Protein AF-A0A0Q0VUM8-F1 (afdb_monomer)

pLDDT: mean 83.75, std 14.28, range [31.59, 97.56]

Nearest PDB structures (foldseek):
  3jte-assembly1_A  TM=8.951E-01  e=2.292E-09  Acetivibrio thermocellus ATCC 27405
  4qyw-assembly1_A  TM=8.738E-01  e=1.403E-08  Thermotoga maritima MSB8
  8pdc-assembly1_A  TM=8.971E-01  e=1.393E-07  Thermochaetoides thermophila
  8ted-assembly1_A  TM=9.034E-01  e=1.572E-07  Flavobacterium johnsoniae UW101
  8tfm-assembly1_B  TM=9.070E-01  e=2.258E-07  Flavobacterium johnsoniae UW101

Foldseek 3Di:
DQQEEEEEALDPLVQLLLQVLSLVLQHHYAYDNALVSSVLLQVVCVVVVNHHQAYEFEQDGPPDGRLVSLVVCCVVPVLHAYEYEYCDPVVCVDPSVVPRPHQYYDYPPDDSVVVVVSSVVSDVDPSDPPDPDDRQKWKKKKFFDFAPVDPLLVVQVVQSSDPQFRDWFAWDDRTGIITIGMDRDPVVVVVCCVPPVVPDPRTPDMDMWIFDDDDADPVLVVVLVVLVVVVSVVCVVDPPPPDPQKWKKKKFWDFDPVCCRVQQSQQSNPPQWSDWTQTDDNTRIITMGMDNDVVVVVCCCVPRRVVRPGTPDMDMITTDDSVVD

Solvent-accessible surface area (backbone atoms only — not comparable to full-atom values): 18024 Å² total; per-residue (Å²): 134,85,47,30,31,35,37,33,37,53,51,65,66,59,49,49,49,52,40,53,50,39,42,75,59,68,31,45,60,44,63,19,59,28,44,69,56,38,52,52,52,50,51,54,28,49,76,68,77,52,62,56,64,29,36,37,37,30,42,74,32,89,81,37,53,23,66,60,48,50,53,53,45,41,72,78,39,68,84,57,41,34,33,41,34,38,77,46,64,75,59,66,68,30,69,75,50,67,70,47,94,57,75,43,78,46,56,48,79,71,56,62,67,60,56,49,50,53,45,47,78,76,36,98,56,79,72,70,92,82,61,100,64,73,73,71,59,27,42,27,39,37,41,32,24,61,38,95,85,45,64,61,66,65,54,46,54,57,48,51,71,32,94,45,40,54,42,65,41,36,29,52,65,91,35,44,36,42,31,37,31,47,30,77,34,62,69,52,46,51,45,47,42,65,70,52,57,71,62,44,82,53,60,68,47,75,50,70,30,43,53,53,85,80,88,71,58,70,68,58,52,52,50,51,55,52,47,53,52,49,52,51,54,55,56,62,76,42,82,71,74,82,64,91,63,58,39,41,28,39,40,38,28,24,55,41,80,92,32,47,77,71,45,48,59,61,52,56,69,33,92,46,39,76,41,71,41,40,28,54,60,87,39,40,32,47,28,38,36,55,27,75,38,66,75,53,42,55,49,44,44,61,69,67,53,68,66,49,83,48,66,77,43,76,48,71,31,45,52,47,76,69,92,81,109

Radius of gyration: 19.66 Å; Cα contacts (8 Å, |Δi|>4): 553; chains: 1; bounding box: 49×44×55 Å

Structure (mmCIF, N/CA/C/O backbone):
data_AF-A0A0Q0VUM8-F1
#
_entry.id   AF-A0A0Q0VUM8-F1
#
loop_
_atom_site.group_PDB
_atom_site.id
_atom_site.type_symbol
_atom_site.label_atom_id
_atom_site.label_alt_id
_atom_site.label_comp_id
_atom_site.label_asym_id
_atom_site.label_entity_id
_atom_site.label_seq_id
_atom_site.pdbx_PDB_ins_code
_atom_site.Cartn_x
_atom_site.Cartn_y
_atom_site.Cartn_z
_atom_site.occupancy
_atom_site.B_iso_or_equiv
_atom_site.auth_seq_id
_atom_site.auth_comp_id
_atom_site.auth_asym_id
_atom_site.auth_atom_id
_atom_site.pdbx_PDB_model_num
ATOM 1 N N . MET A 1 1 ? -3.924 16.384 -14.707 1.00 47.59 1 MET A N 1
ATOM 2 C CA . MET A 1 1 ? -3.006 15.693 -15.639 1.00 47.59 1 MET A CA 1
ATOM 3 C C . MET A 1 1 ? -2.902 14.243 -15.203 1.00 47.59 1 MET A C 1
ATOM 5 O O . MET A 1 1 ? -3.249 13.962 -14.065 1.00 47.59 1 MET A O 1
ATOM 9 N N . ASN A 1 2 ? -2.535 13.332 -16.100 1.00 64.19 2 ASN A N 1
ATOM 10 C CA . ASN A 1 2 ? -2.374 11.921 -15.764 1.00 64.19 2 ASN A CA 1
ATOM 11 C C . ASN A 1 2 ? -0.927 11.705 -15.307 1.00 64.19 2 ASN A C 1
ATOM 13 O O . ASN A 1 2 ? -0.019 12.106 -16.022 1.00 64.19 2 ASN A O 1
ATOM 17 N N . ASN A 1 3 ? -0.729 11.161 -14.114 1.00 83.62 3 ASN A N 1
ATOM 18 C CA . ASN A 1 3 ? 0.552 11.027 -13.405 1.00 83.62 3 ASN A CA 1
ATOM 19 C C . ASN A 1 3 ? 0.713 9.603 -12.840 1.00 83.62 3 ASN A C 1
ATOM 21 O O . ASN A 1 3 ? 1.423 9.386 -11.862 1.00 83.62 3 ASN A O 1
ATOM 25 N N . ARG A 1 4 ? -0.011 8.637 -13.416 1.00 89.19 4 ARG A N 1
ATOM 26 C CA . ARG A 1 4 ? -0.147 7.291 -12.868 1.00 89.19 4 ARG A CA 1
ATOM 27 C C . ARG A 1 4 ? 0.964 6.358 -13.317 1.00 89.19 4 ARG A C 1
ATOM 29 O O . ARG A 1 4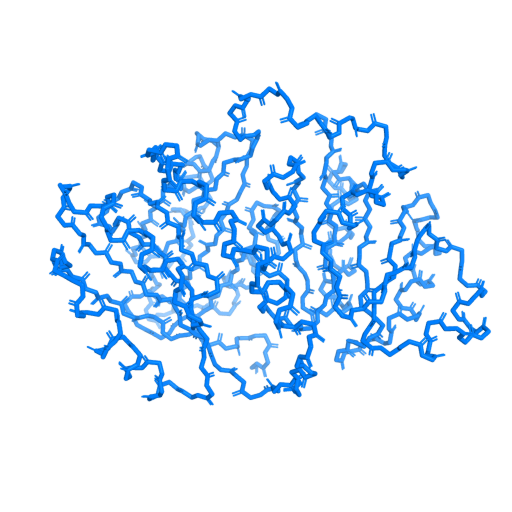 ? 1.169 6.168 -14.511 1.00 89.19 4 ARG A O 1
ATOM 36 N N . VAL A 1 5 ? 1.609 5.707 -12.367 1.00 91.88 5 VAL A N 1
ATOM 37 C CA . VAL A 1 5 ? 2.714 4.777 -12.580 1.00 91.88 5 VAL A CA 1
ATOM 38 C C . VAL A 1 5 ? 2.257 3.362 -12.247 1.00 91.88 5 VAL A C 1
ATOM 40 O O . VAL A 1 5 ? 1.779 3.101 -11.147 1.00 91.88 5 VAL A O 1
ATOM 43 N N . LEU A 1 6 ? 2.416 2.431 -13.184 1.00 94.44 6 LEU A N 1
ATOM 44 C CA . LEU A 1 6 ? 2.212 1.006 -12.927 1.00 94.44 6 LEU A CA 1
ATOM 45 C C . LEU A 1 6 ? 3.475 0.445 -12.265 1.00 94.44 6 LEU A C 1
ATOM 47 O O . LEU A 1 6 ? 4.515 0.407 -12.908 1.00 94.44 6 LEU A O 1
ATOM 51 N N . LEU A 1 7 ? 3.407 0.043 -10.997 1.00 94.44 7 LEU A N 1
ATOM 52 C CA . LEU A 1 7 ? 4.558 -0.435 -10.223 1.00 94.44 7 LEU A CA 1
ATOM 53 C C . LEU A 1 7 ? 4.461 -1.949 -10.024 1.00 94.44 7 LEU A C 1
ATOM 55 O O . LEU A 1 7 ? 3.543 -2.421 -9.355 1.00 94.44 7 LEU A O 1
ATOM 59 N N . ILE A 1 8 ? 5.387 -2.703 -10.610 1.00 95.25 8 ILE A N 1
ATOM 60 C CA . ILE A 1 8 ? 5.308 -4.161 -10.720 1.00 95.25 8 ILE A CA 1
ATOM 61 C C . ILE A 1 8 ? 6.527 -4.774 -10.048 1.00 95.25 8 ILE A C 1
ATOM 63 O O . ILE A 1 8 ? 7.648 -4.609 -10.519 1.00 95.25 8 ILE A O 1
ATOM 67 N N . ASP A 1 9 ? 6.285 -5.473 -8.950 1.00 91.38 9 ASP A N 1
ATOM 68 C CA . ASP A 1 9 ? 7.318 -6.008 -8.067 1.00 91.38 9 ASP A CA 1
ATOM 69 C C . ASP A 1 9 ? 6.692 -7.084 -7.189 1.00 91.38 9 ASP A C 1
ATOM 71 O O . ASP A 1 9 ? 5.540 -6.901 -6.814 1.00 91.38 9 ASP A O 1
ATOM 75 N N . ASP A 1 10 ? 7.372 -8.161 -6.810 1.00 87.00 10 ASP A N 1
ATOM 76 C CA . ASP A 1 10 ? 6.771 -9.170 -5.926 1.00 87.00 10 ASP A CA 1
ATOM 77 C C . ASP A 1 10 ? 6.857 -8.792 -4.442 1.00 87.00 10 ASP A C 1
ATOM 79 O O . ASP A 1 10 ? 6.009 -9.199 -3.641 1.00 87.00 10 ASP A O 1
ATOM 83 N N . GLU A 1 11 ? 7.754 -7.877 -4.077 1.00 84.00 11 GLU A N 1
ATOM 84 C CA . GLU A 1 11 ? 7.950 -7.458 -2.696 1.00 84.00 11 GLU A CA 1
ATOM 85 C C . GLU A 1 11 ? 6.962 -6.359 -2.261 1.00 84.00 11 GLU A C 1
ATOM 87 O O . GLU A 1 11 ? 7.016 -5.204 -2.689 1.00 84.00 11 GLU A O 1
ATOM 92 N N . GLN A 1 12 ? 6.044 -6.707 -1.352 1.00 81.75 12 GLN A N 1
ATOM 93 C CA . GLN A 1 12 ? 4.981 -5.798 -0.912 1.00 81.75 12 GLN A CA 1
ATOM 94 C C . GLN A 1 12 ? 5.504 -4.552 -0.183 1.00 81.75 12 GLN A C 1
ATOM 96 O O . GLN A 1 12 ? 4.981 -3.460 -0.415 1.00 81.75 12 GLN A O 1
ATOM 101 N N . SER A 1 13 ? 6.525 -4.688 0.667 1.00 76.62 13 SER A N 1
ATOM 102 C CA . SER A 1 13 ? 7.154 -3.558 1.366 1.00 76.62 13 SER A CA 1
ATOM 103 C C . SER A 1 13 ? 7.755 -2.564 0.385 1.00 76.62 13 SER A C 1
ATOM 105 O O . SER A 1 13 ? 7.449 -1.377 0.459 1.00 76.62 13 SER A O 1
ATOM 107 N N . PHE A 1 14 ? 8.533 -3.050 -0.582 1.00 83.50 14 PHE A N 1
ATOM 108 C CA . PHE A 1 14 ? 9.121 -2.223 -1.625 1.00 83.50 14 PHE A CA 1
ATOM 109 C C . PHE A 1 14 ? 8.039 -1.502 -2.437 1.00 83.50 14 PHE A C 1
ATOM 111 O O . PHE A 1 14 ? 8.097 -0.279 -2.582 1.00 83.50 14 PHE A O 1
ATOM 118 N N . ARG A 1 15 ? 6.985 -2.215 -2.878 1.00 87.69 15 ARG A N 1
ATOM 119 C CA . ARG A 1 15 ? 5.848 -1.580 -3.572 1.00 87.69 15 ARG A CA 1
ATOM 120 C C . ARG A 1 15 ? 5.215 -0.470 -2.742 1.00 87.69 15 ARG A C 1
ATOM 122 O O . ARG A 1 15 ? 4.936 0.597 -3.291 1.00 87.69 15 ARG A O 1
ATOM 129 N N . ARG A 1 16 ? 5.001 -0.691 -1.441 1.00 82.25 16 ARG A N 1
ATOM 130 C CA . ARG A 1 16 ? 4.425 0.308 -0.523 1.00 82.25 16 ARG A CA 1
ATOM 131 C C . ARG A 1 16 ? 5.330 1.521 -0.368 1.00 82.25 16 ARG A C 1
ATOM 133 O O . ARG A 1 16 ? 4.862 2.633 -0.603 1.00 82.25 16 ARG A O 1
ATOM 140 N N . THR A 1 17 ? 6.608 1.320 -0.063 1.00 81.44 17 THR A N 1
ATOM 141 C CA . THR A 1 17 ? 7.585 2.407 0.090 1.00 81.44 17 THR A CA 1
ATOM 142 C C . THR A 1 17 ? 7.688 3.246 -1.182 1.00 81.44 17 THR A C 1
ATOM 144 O O . THR A 1 17 ? 7.563 4.471 -1.129 1.00 81.44 17 THR A O 1
ATOM 147 N N . CYS A 1 18 ? 7.815 2.605 -2.348 1.00 84.25 18 CYS A N 1
ATOM 148 C CA . CYS A 1 18 ? 7.840 3.310 -3.626 1.00 84.25 18 CYS A CA 1
ATOM 149 C C . CYS A 1 18 ? 6.528 4.036 -3.926 1.00 84.25 18 CYS A C 1
ATOM 151 O O . CYS A 1 18 ? 6.563 5.174 -4.387 1.00 84.25 18 CYS A O 1
ATOM 153 N N . SER A 1 19 ? 5.377 3.428 -3.625 1.00 84.62 19 SER A N 1
ATOM 154 C CA . SER A 1 19 ? 4.072 4.078 -3.799 1.00 84.62 19 SER A CA 1
ATOM 155 C C . SER A 1 19 ? 3.982 5.375 -2.999 1.00 84.62 19 SER A C 1
ATOM 157 O O . SER A 1 19 ? 3.625 6.412 -3.551 1.00 84.62 19 SER A O 1
ATOM 159 N N . VAL A 1 20 ? 4.372 5.338 -1.723 1.00 78.44 20 VAL A N 1
ATOM 160 C CA . VAL A 1 20 ? 4.352 6.505 -0.830 1.00 78.44 20 VAL A CA 1
ATOM 161 C C . VAL A 1 20 ? 5.296 7.597 -1.324 1.00 78.44 20 VAL A C 1
ATOM 163 O O . VAL A 1 20 ? 4.885 8.751 -1.445 1.00 78.44 20 VAL A O 1
ATOM 166 N N . GLY A 1 21 ? 6.540 7.240 -1.643 1.00 78.19 21 GLY A N 1
ATOM 167 C CA . GLY A 1 21 ? 7.530 8.198 -2.125 1.00 78.19 21 GLY A CA 1
ATOM 168 C C . GLY A 1 21 ? 7.107 8.874 -3.432 1.00 78.19 21 GLY A C 1
ATOM 169 O O . GLY A 1 21 ? 7.220 10.090 -3.581 1.00 78.19 21 GLY A O 1
ATOM 170 N N . LEU A 1 22 ? 6.537 8.111 -4.365 1.00 81.44 22 LEU A N 1
ATOM 171 C CA . LEU A 1 22 ? 6.016 8.649 -5.621 1.00 81.44 22 LEU A CA 1
ATOM 172 C C . LEU A 1 22 ? 4.780 9.528 -5.410 1.00 81.44 22 LEU A C 1
ATOM 174 O O . LEU A 1 22 ? 4.667 10.581 -6.035 1.00 81.44 22 LEU A O 1
ATOM 178 N N . MET A 1 23 ? 3.900 9.164 -4.478 1.00 76.88 23 MET A N 1
ATOM 179 C CA . MET A 1 23 ? 2.754 9.993 -4.098 1.00 76.88 23 MET A CA 1
ATOM 180 C C . MET A 1 23 ? 3.167 11.341 -3.511 1.00 76.88 23 MET A C 1
ATOM 182 O O . MET A 1 23 ? 2.568 12.362 -3.845 1.00 76.88 23 MET A O 1
ATOM 186 N N . GLN A 1 24 ? 4.207 11.370 -2.676 1.00 69.88 24 GLN A N 1
ATOM 187 C CA . GLN A 1 24 ? 4.774 12.620 -2.157 1.00 69.88 24 GLN A CA 1
ATOM 188 C C . GLN A 1 24 ? 5.353 13.502 -3.273 1.00 69.88 24 GLN A C 1
ATOM 190 O O . GLN A 1 24 ? 5.303 14.723 -3.171 1.00 69.88 24 GLN A O 1
ATOM 195 N N . ASN A 1 25 ? 5.821 12.888 -4.360 1.00 75.06 25 ASN A N 1
ATOM 196 C CA . ASN A 1 25 ? 6.321 13.565 -5.556 1.00 75.06 25 ASN A CA 1
ATOM 197 C C . ASN A 1 25 ? 5.230 13.842 -6.609 1.00 75.06 25 ASN A C 1
ATOM 199 O O . ASN A 1 25 ? 5.538 14.201 -7.746 1.00 75.06 25 ASN A O 1
ATOM 203 N N . GLY A 1 26 ? 3.951 13.693 -6.246 1.00 75.38 26 GLY A N 1
ATOM 204 C CA . GLY A 1 26 ? 2.825 14.052 -7.103 1.00 75.38 26 GLY A CA 1
ATOM 205 C C . GLY A 1 26 ? 2.490 13.025 -8.182 1.00 75.38 26 GLY A C 1
ATOM 206 O O . GLY A 1 26 ? 1.853 13.396 -9.165 1.00 75.38 26 GLY A O 1
ATOM 207 N N . PHE A 1 27 ? 2.882 11.761 -8.017 1.00 82.81 27 PHE A N 1
ATOM 208 C CA . PHE A 1 27 ? 2.461 10.648 -8.871 1.00 82.81 27 PHE A CA 1
ATOM 209 C C . PHE A 1 27 ? 1.339 9.830 -8.223 1.00 82.81 27 PHE A C 1
ATOM 211 O O . PHE A 1 27 ? 1.238 9.710 -7.005 1.00 82.81 27 PHE A O 1
ATOM 218 N N . GLU A 1 28 ? 0.506 9.210 -9.049 1.00 84.94 28 GLU A N 1
ATOM 219 C CA . GLU A 1 28 ? -0.375 8.124 -8.615 1.00 84.94 28 GLU A CA 1
ATOM 220 C C . GLU A 1 28 ? 0.328 6.795 -8.873 1.00 84.94 28 GLU A C 1
ATOM 222 O O . GLU A 1 28 ? 1.078 6.675 -9.841 1.00 84.94 28 GLU A O 1
ATOM 227 N N . THR A 1 29 ? 0.081 5.771 -8.060 1.00 88.19 29 THR A N 1
ATOM 228 C CA . THR A 1 29 ? 0.678 4.449 -8.290 1.00 88.19 29 THR A CA 1
ATOM 229 C C . THR A 1 29 ? -0.380 3.369 -8.431 1.00 88.19 29 THR A C 1
ATOM 231 O O . THR A 1 29 ? -1.477 3.464 -7.894 1.00 88.19 29 THR A O 1
ATOM 234 N N . VAL A 1 30 ? -0.059 2.346 -9.216 1.00 91.38 30 VAL A N 1
ATOM 235 C CA . VAL A 1 30 ? -0.851 1.128 -9.381 1.00 91.38 30 VAL A CA 1
ATOM 236 C C . VAL A 1 30 ? 0.072 -0.042 -9.060 1.00 91.38 30 VAL A C 1
ATOM 238 O O . VAL A 1 30 ? 0.771 -0.528 -9.954 1.00 91.38 30 VAL A O 1
ATOM 241 N N . PRO A 1 31 ? 0.129 -0.479 -7.795 1.00 91.06 31 PRO A N 1
ATOM 242 C CA . PRO A 1 31 ? 0.987 -1.576 -7.389 1.00 91.06 31 PRO A CA 1
ATOM 243 C C . PRO A 1 31 ? 0.420 -2.908 -7.897 1.00 91.06 31 PRO A C 1
ATOM 245 O O . PRO A 1 31 ? -0.794 -3.145 -7.866 1.00 91.06 31 PRO A O 1
ATOM 248 N N . CYS A 1 32 ? 1.305 -3.780 -8.368 1.00 91.69 32 CYS A N 1
ATOM 249 C CA . CYS A 1 32 ? 1.003 -5.118 -8.869 1.00 91.69 32 CYS A CA 1
ATOM 250 C C . CYS A 1 32 ? 2.034 -6.101 -8.313 1.00 91.69 32 CYS A C 1
ATOM 252 O O . CYS A 1 32 ? 3.225 -5.903 -8.542 1.00 91.69 32 CYS A O 1
ATOM 254 N N . GLU A 1 33 ? 1.602 -7.156 -7.615 1.00 87.44 33 GLU A N 1
ATOM 255 C CA . GLU A 1 33 ? 2.538 -8.149 -7.060 1.00 87.44 33 GLU A CA 1
ATOM 256 C C . GLU A 1 33 ? 3.153 -9.111 -8.086 1.00 87.44 33 GLU A C 1
ATOM 258 O O . GLU A 1 33 ? 4.046 -9.882 -7.751 1.00 87.44 33 GLU A O 1
ATOM 263 N N . ASN A 1 34 ? 2.645 -9.140 -9.319 1.00 87.38 34 ASN A N 1
ATOM 264 C CA . ASN A 1 34 ? 3.066 -10.112 -10.322 1.00 87.38 34 ASN A CA 1
ATOM 265 C C . ASN A 1 34 ? 2.724 -9.650 -11.750 1.00 87.38 34 ASN A C 1
ATOM 267 O O . ASN A 1 34 ? 2.043 -8.640 -11.956 1.00 87.38 34 ASN A O 1
ATOM 271 N N . GLY A 1 35 ? 3.224 -10.371 -12.754 1.00 88.06 35 GLY A N 1
ATOM 272 C CA . GLY A 1 35 ? 3.074 -9.994 -14.157 1.00 88.06 35 GLY A CA 1
ATOM 273 C C . GLY A 1 35 ? 1.640 -10.122 -14.673 1.00 88.06 35 GLY A C 1
ATOM 274 O O . GLY A 1 35 ? 1.181 -9.280 -15.447 1.00 88.06 35 GLY A O 1
ATOM 275 N N . ILE A 1 36 ? 0.894 -11.138 -14.236 1.00 85.62 36 ILE A N 1
ATOM 276 C CA . ILE A 1 36 ? -0.498 -11.346 -14.649 1.00 85.62 36 ILE A CA 1
ATOM 277 C C . ILE A 1 36 ? -1.408 -10.243 -14.094 1.00 85.62 36 ILE A C 1
ATOM 279 O O . ILE A 1 36 ? -2.239 -9.712 -14.838 1.00 85.62 36 ILE A O 1
ATOM 283 N N . SER A 1 37 ? -1.260 -9.864 -12.819 1.00 87.44 37 SER A N 1
ATOM 284 C CA . SER A 1 37 ? -2.023 -8.760 -12.223 1.00 87.44 37 SER A CA 1
ATOM 285 C C . SER A 1 37 ? -1.685 -7.433 -12.901 1.00 87.44 37 SER A C 1
ATOM 287 O O . SER A 1 37 ? -2.603 -6.672 -13.218 1.00 87.44 37 SER A O 1
ATOM 289 N N . ALA A 1 38 ? -0.411 -7.213 -13.244 1.00 93.06 38 ALA A N 1
ATOM 290 C CA . ALA A 1 38 ? 0.037 -6.053 -14.006 1.00 93.06 38 ALA A CA 1
ATOM 291 C C . ALA A 1 38 ? -0.630 -5.951 -15.382 1.00 93.06 38 ALA A C 1
ATOM 293 O O . ALA A 1 38 ? -1.165 -4.899 -15.729 1.00 93.06 38 ALA A O 1
ATOM 294 N N . LEU A 1 39 ? -0.657 -7.043 -16.156 1.00 88.62 39 LEU A N 1
ATOM 295 C CA . LEU A 1 39 ? -1.291 -7.065 -17.478 1.00 88.62 39 LEU A CA 1
ATOM 296 C C . LEU A 1 39 ? -2.800 -6.810 -17.399 1.00 88.62 39 LEU A C 1
ATOM 298 O O . LEU A 1 39 ? -3.320 -6.034 -18.201 1.00 88.62 39 LEU A O 1
ATOM 302 N N . LYS A 1 40 ? -3.491 -7.413 -16.421 1.00 86.69 40 LYS A N 1
ATOM 303 C CA . LYS A 1 40 ? -4.930 -7.194 -16.196 1.00 86.69 40 LYS A CA 1
ATOM 304 C C . LYS A 1 40 ? -5.232 -5.745 -15.821 1.00 86.69 40 LYS A C 1
ATOM 306 O O . LYS A 1 40 ? -6.119 -5.139 -16.420 1.00 86.69 40 LYS A O 1
ATOM 311 N N . LYS A 1 41 ? -4.492 -5.176 -14.858 1.00 90.12 41 LYS A N 1
ATOM 312 C CA . LYS A 1 41 ? -4.665 -3.771 -14.460 1.00 90.12 41 LYS A CA 1
ATOM 313 C C . LYS A 1 41 ? -4.366 -2.850 -15.640 1.00 90.12 41 LYS A C 1
ATOM 315 O O . LYS A 1 41 ? -5.176 -1.979 -15.937 1.00 90.12 41 LYS A O 1
ATOM 320 N N . LEU A 1 42 ? -3.270 -3.075 -16.365 1.00 90.19 42 LEU A N 1
ATOM 321 C CA . LEU A 1 42 ? -2.924 -2.281 -17.543 1.00 90.19 42 LEU A CA 1
ATOM 322 C C . LEU A 1 42 ? -4.034 -2.314 -18.601 1.00 90.19 42 LEU A C 1
ATOM 324 O O . LEU A 1 42 ? -4.449 -1.261 -19.070 1.00 90.19 42 LEU A O 1
ATOM 328 N N . GLU A 1 43 ? -4.564 -3.491 -18.940 1.00 86.38 43 GLU A N 1
ATOM 329 C CA . GLU A 1 43 ? -5.682 -3.623 -19.881 1.00 86.38 43 GLU A CA 1
ATOM 330 C C . GLU A 1 43 ? -6.934 -2.867 -19.410 1.00 86.38 43 GLU A C 1
ATOM 332 O O . GLU A 1 43 ? -7.512 -2.107 -20.189 1.00 86.38 43 GLU A O 1
ATOM 337 N N . LEU A 1 44 ? -7.299 -2.983 -18.129 1.00 87.06 44 LEU A N 1
ATOM 338 C CA . LEU A 1 44 ? -8.409 -2.232 -17.538 1.00 87.06 44 LEU A CA 1
ATOM 339 C C . LEU A 1 44 ? -8.199 -0.713 -17.659 1.00 87.06 44 LEU A C 1
ATOM 341 O O . LEU A 1 44 ? -9.106 0.011 -18.073 1.00 87.06 44 LEU A O 1
ATOM 345 N N . PHE A 1 45 ? -7.010 -0.216 -17.317 1.00 87.81 45 PHE A N 1
ATOM 346 C CA . PHE A 1 45 ? -6.685 1.209 -17.396 1.00 87.81 45 PHE A CA 1
ATOM 347 C C . PHE A 1 45 ? -6.725 1.728 -18.836 1.00 87.81 45 PHE A C 1
ATOM 349 O O . PHE A 1 45 ? -7.295 2.792 -19.088 1.00 87.81 45 PHE A O 1
ATOM 356 N N . MET A 1 46 ? -6.200 0.958 -19.791 1.00 86.31 46 MET A N 1
ATOM 357 C CA . MET A 1 46 ? -6.242 1.307 -21.213 1.00 86.31 46 MET A CA 1
ATOM 358 C C . MET A 1 46 ? -7.684 1.363 -21.737 1.00 86.31 46 MET A C 1
ATOM 360 O O . MET A 1 46 ? -8.060 2.342 -22.378 1.00 86.31 46 MET A O 1
ATOM 364 N N . GLN A 1 47 ? -8.527 0.378 -21.403 1.00 85.50 47 GLN A N 1
ATOM 365 C CA . GLN A 1 47 ? -9.940 0.343 -21.812 1.00 85.50 47 GLN A CA 1
ATOM 366 C C . GLN A 1 47 ? -10.766 1.507 -21.244 1.00 85.50 47 GLN A C 1
ATOM 368 O O . GLN A 1 47 ? -11.698 1.981 -21.891 1.00 85.50 47 GLN A O 1
ATOM 373 N N . ASN A 1 48 ? -10.415 1.996 -20.053 1.00 83.06 48 ASN A N 1
ATOM 374 C CA . ASN A 1 48 ? -11.089 3.123 -19.409 1.00 83.06 48 ASN A CA 1
ATOM 375 C C . ASN A 1 48 ? -10.540 4.499 -19.839 1.00 83.06 48 ASN A C 1
ATOM 377 O O . ASN A 1 48 ? -10.905 5.504 -19.231 1.00 83.06 48 ASN A O 1
ATOM 381 N N . ASN A 1 49 ? -9.683 4.574 -20.868 1.00 84.75 49 ASN A N 1
ATOM 382 C CA . ASN A 1 49 ? -8.989 5.800 -21.296 1.00 84.75 49 ASN A CA 1
ATOM 383 C C . ASN A 1 49 ? -8.187 6.466 -20.161 1.00 84.75 49 ASN A C 1
ATOM 385 O O . ASN A 1 49 ? -8.136 7.691 -20.034 1.00 84.75 49 ASN A O 1
ATOM 389 N N . LEU A 1 50 ? -7.560 5.642 -19.321 1.00 85.50 50 LEU A N 1
ATOM 390 C CA . LEU A 1 50 ? -6.762 6.047 -18.166 1.00 85.50 50 LEU A CA 1
ATOM 391 C C . LEU A 1 50 ? -5.340 5.441 -18.225 1.00 85.50 50 LEU A C 1
ATOM 393 O O . LEU A 1 50 ? -4.920 4.812 -17.251 1.00 85.50 50 LEU A O 1
ATOM 397 N N . PRO A 1 51 ? -4.593 5.594 -19.340 1.00 89.06 51 PRO A N 1
ATOM 398 C CA . PRO A 1 51 ? -3.307 4.923 -19.545 1.00 89.06 51 PRO A CA 1
ATOM 399 C C . PRO A 1 51 ? -2.277 5.336 -18.482 1.00 89.06 51 PRO A C 1
ATOM 401 O O . PRO A 1 51 ? -2.172 6.524 -18.197 1.00 89.06 51 PRO A O 1
ATOM 404 N N . PRO A 1 52 ? -1.480 4.432 -17.897 1.00 91.62 52 PRO A N 1
ATOM 405 C CA . PRO A 1 52 ? -0.347 4.846 -17.072 1.00 91.62 52 PRO A CA 1
ATOM 406 C C . PRO A 1 52 ? 0.647 5.699 -17.879 1.00 91.62 52 PRO A C 1
ATOM 408 O O . PRO A 1 52 ? 0.801 5.500 -19.082 1.00 91.62 52 PRO A O 1
ATOM 411 N N . VAL A 1 53 ? 1.342 6.628 -17.222 1.00 91.94 53 VAL A N 1
ATOM 412 C CA . VAL 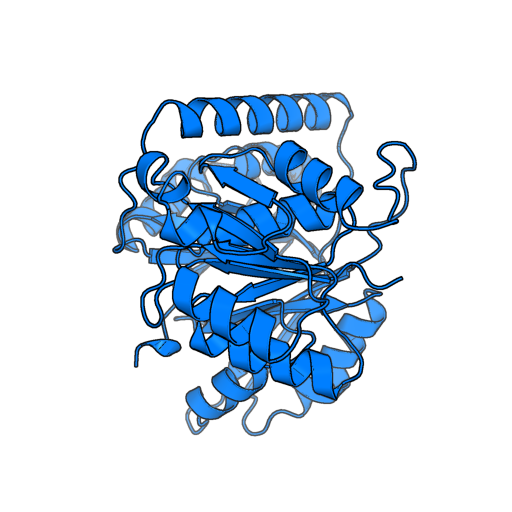A 1 53 ? 2.423 7.415 -17.843 1.00 91.94 53 VAL A CA 1
ATOM 413 C C . VAL A 1 53 ? 3.729 6.639 -17.940 1.00 91.94 53 VAL A C 1
ATOM 415 O O . VAL A 1 53 ? 4.592 6.993 -18.733 1.00 91.94 53 VAL A O 1
ATOM 418 N N . CYS A 1 54 ? 3.890 5.604 -17.118 1.00 93.69 54 CYS A N 1
ATOM 419 C CA . CYS A 1 54 ? 5.048 4.726 -17.131 1.00 93.69 54 CYS A CA 1
ATOM 420 C C . CYS A 1 54 ? 4.725 3.414 -16.410 1.00 93.69 54 CYS A C 1
ATOM 422 O O . CYS A 1 54 ? 3.910 3.394 -15.482 1.00 93.69 54 CYS A O 1
ATOM 424 N N . ALA A 1 55 ? 5.398 2.334 -16.799 1.00 95.06 55 ALA A N 1
ATOM 425 C CA . ALA A 1 55 ? 5.495 1.111 -16.013 1.00 95.06 55 ALA A CA 1
ATOM 426 C C . ALA A 1 55 ? 6.894 0.981 -15.398 1.00 95.06 55 ALA A C 1
ATOM 428 O O . ALA A 1 55 ? 7.891 1.218 -16.072 1.00 95.06 55 ALA A O 1
ATOM 429 N N . VAL A 1 56 ? 6.967 0.598 -14.129 1.00 95.38 56 VAL A N 1
ATOM 430 C CA . VAL A 1 56 ? 8.187 0.201 -13.427 1.00 95.38 56 VAL A CA 1
ATOM 431 C C . VAL A 1 56 ? 8.105 -1.304 -13.222 1.00 95.38 56 VAL A C 1
ATOM 433 O O . VAL A 1 56 ? 7.143 -1.776 -12.621 1.00 95.38 56 VAL A O 1
ATOM 436 N N . VAL A 1 57 ? 9.063 -2.051 -13.764 1.00 95.19 57 VAL A N 1
ATOM 437 C CA . VAL A 1 57 ? 8.985 -3.514 -13.871 1.00 95.19 57 VAL A CA 1
ATOM 438 C C . VAL A 1 57 ? 10.184 -4.161 -13.192 1.00 95.19 57 VAL A C 1
ATOM 440 O O . VAL A 1 57 ? 11.311 -3.946 -13.640 1.00 95.19 57 VAL A O 1
ATOM 443 N N . ASP A 1 58 ? 9.955 -4.983 -12.165 1.00 93.12 58 ASP A N 1
ATOM 444 C CA . ASP A 1 58 ? 10.973 -5.919 -11.684 1.00 93.12 58 ASP A CA 1
ATOM 445 C C . ASP A 1 58 ? 11.184 -7.046 -12.703 1.00 93.12 58 ASP A C 1
ATOM 447 O O . ASP A 1 58 ? 10.250 -7.587 -13.299 1.00 93.12 58 ASP A O 1
ATOM 451 N N . ILE A 1 59 ? 12.445 -7.402 -12.902 1.00 87.00 59 ILE A N 1
ATOM 452 C CA . ILE A 1 59 ? 12.867 -8.548 -13.699 1.00 87.00 59 ILE A CA 1
ATOM 453 C C . ILE A 1 59 ? 12.421 -9.863 -13.069 1.00 87.00 59 ILE A C 1
ATOM 455 O O . ILE A 1 59 ? 12.027 -10.784 -13.788 1.00 87.00 59 ILE A O 1
ATOM 459 N N . LYS A 1 60 ? 12.507 -9.986 -11.743 1.00 84.75 60 LYS A N 1
ATOM 460 C CA . LYS A 1 60 ? 12.130 -11.218 -11.053 1.00 84.75 60 LYS A CA 1
ATOM 461 C C . LYS A 1 60 ? 10.726 -11.092 -10.497 1.00 84.75 60 LYS A C 1
ATOM 463 O O . LYS A 1 60 ? 10.523 -10.525 -9.437 1.00 84.75 60 LYS A O 1
ATOM 468 N N . LEU A 1 61 ? 9.777 -11.707 -11.191 1.00 86.56 61 LEU A N 1
ATOM 469 C CA . LEU A 1 61 ? 8.411 -11.887 -10.710 1.00 86.56 61 LEU A CA 1
ATOM 470 C C . LEU A 1 61 ? 8.118 -13.387 -10.547 1.00 86.56 61 LEU A C 1
ATOM 472 O O . LEU A 1 61 ? 8.769 -14.221 -11.187 1.00 86.56 61 LEU A O 1
ATOM 476 N N . PRO A 1 62 ? 7.160 -13.762 -9.684 1.00 82.44 62 PRO A N 1
ATOM 477 C CA . PRO A 1 62 ? 6.867 -15.160 -9.375 1.00 82.44 62 PRO A CA 1
ATOM 478 C C . PRO A 1 62 ? 6.235 -15.936 -10.539 1.00 82.44 62 PRO A C 1
ATOM 480 O O . PRO A 1 62 ? 6.369 -17.156 -10.592 1.00 82.44 62 PRO A O 1
ATOM 483 N N . ASP A 1 63 ? 5.543 -15.256 -11.455 1.00 83.50 63 ASP A N 1
ATOM 484 C CA . ASP A 1 63 ? 4.693 -15.863 -12.485 1.00 83.50 63 ASP A CA 1
ATOM 485 C C . ASP A 1 63 ? 5.237 -15.707 -13.915 1.00 83.50 63 ASP A C 1
ATOM 487 O O . ASP A 1 63 ? 5.256 -16.670 -14.686 1.00 83.50 63 ASP A O 1
ATOM 491 N N . ILE A 1 64 ? 5.682 -14.506 -14.286 1.00 82.75 64 ILE A N 1
ATOM 492 C CA . ILE A 1 64 ? 6.196 -14.170 -15.613 1.00 82.75 64 ILE A CA 1
ATOM 493 C C . ILE A 1 64 ? 7.552 -13.499 -15.454 1.00 82.75 64 ILE A C 1
ATOM 495 O O . ILE A 1 64 ? 7.676 -12.500 -14.765 1.00 82.75 64 ILE A O 1
ATOM 499 N N . ASP A 1 65 ? 8.560 -13.990 -16.166 1.00 82.44 65 ASP A N 1
ATOM 500 C CA . ASP A 1 65 ? 9.849 -13.306 -16.250 1.00 82.44 65 ASP A CA 1
ATOM 501 C C . ASP A 1 65 ? 9.683 -11.848 -16.734 1.00 82.44 65 ASP A C 1
ATOM 503 O O . ASP A 1 65 ? 9.034 -11.593 -17.754 1.00 82.44 65 ASP A O 1
ATOM 507 N N . GLY A 1 66 ? 10.260 -10.883 -16.013 1.00 84.50 66 GLY A N 1
ATOM 508 C CA . GLY A 1 66 ? 10.040 -9.458 -16.263 1.00 84.50 66 GLY A CA 1
ATOM 509 C C . GLY A 1 66 ? 10.491 -9.003 -17.654 1.00 84.50 66 GLY A C 1
ATOM 510 O O . GLY A 1 66 ? 9.834 -8.157 -18.256 1.00 84.50 66 GLY A O 1
ATOM 511 N N . VAL A 1 67 ? 11.520 -9.625 -18.250 1.00 86.31 67 VAL A N 1
ATOM 512 C CA . VAL A 1 67 ? 11.924 -9.351 -19.645 1.00 86.31 67 VAL A CA 1
ATOM 513 C C . VAL A 1 67 ? 10.804 -9.751 -20.606 1.00 86.31 67 VAL A C 1
ATOM 515 O O . VAL A 1 67 ? 10.465 -9.009 -21.533 1.00 86.31 67 VAL A O 1
ATOM 518 N N . ARG A 1 68 ? 10.179 -10.915 -20.385 1.00 86.38 68 ARG A N 1
ATOM 519 C CA . ARG A 1 68 ? 9.022 -11.352 -21.186 1.00 86.38 68 ARG A CA 1
ATOM 520 C C . ARG A 1 68 ? 7.830 -10.427 -20.991 1.00 86.38 68 ARG A C 1
ATOM 522 O O . ARG A 1 68 ? 7.165 -10.101 -21.972 1.00 86.38 68 ARG A O 1
ATOM 529 N N . LEU A 1 69 ? 7.579 -9.984 -19.760 1.00 91.75 69 LEU A N 1
ATOM 530 C CA . LEU A 1 69 ? 6.524 -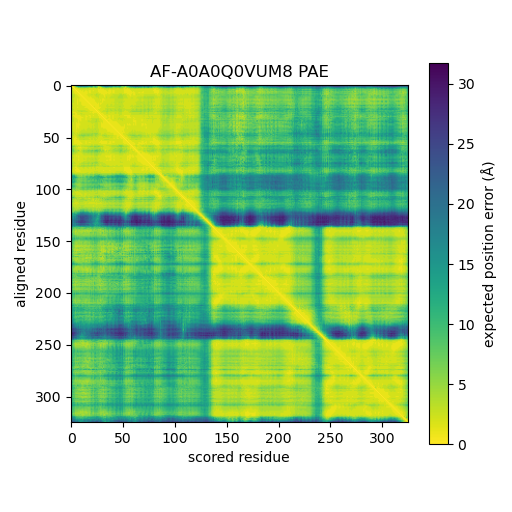9.018 -19.468 1.00 91.75 69 LEU A CA 1
ATOM 531 C C . LEU A 1 69 ? 6.741 -7.710 -20.240 1.00 91.75 69 LEU A C 1
ATOM 533 O O . LEU A 1 69 ? 5.818 -7.244 -20.907 1.00 91.75 69 LEU A O 1
ATOM 537 N N . VAL A 1 70 ? 7.963 -7.169 -20.245 1.00 91.69 70 VAL A N 1
ATOM 538 C CA . VAL A 1 70 ? 8.317 -5.973 -21.027 1.00 91.69 70 VAL A CA 1
ATOM 539 C C . VAL A 1 70 ? 8.065 -6.185 -22.521 1.00 91.69 70 VAL A C 1
ATOM 541 O O . VAL A 1 70 ? 7.435 -5.336 -23.151 1.00 91.69 70 VAL A O 1
ATOM 544 N N . LYS A 1 71 ? 8.474 -7.330 -23.087 1.00 87.00 71 LYS A N 1
ATOM 545 C CA . LYS A 1 71 ? 8.212 -7.672 -24.500 1.00 87.00 71 LYS A CA 1
ATOM 546 C C . LYS A 1 71 ? 6.707 -7.684 -24.813 1.00 87.00 71 LYS A C 1
ATOM 548 O O . LYS A 1 71 ? 6.289 -7.145 -25.835 1.00 87.00 71 LYS A O 1
ATOM 553 N N . ILE A 1 72 ? 5.881 -8.248 -23.926 1.00 87.81 72 ILE A N 1
ATOM 554 C CA . ILE A 1 72 ? 4.414 -8.267 -24.074 1.00 87.81 72 ILE A CA 1
ATOM 555 C C . ILE A 1 72 ? 3.836 -6.847 -24.012 1.00 87.81 72 ILE A C 1
ATOM 557 O O . ILE A 1 72 ? 3.008 -6.489 -24.855 1.00 87.81 72 ILE A O 1
ATOM 561 N N . ILE A 1 73 ? 4.267 -6.040 -23.036 1.00 92.12 73 ILE A N 1
ATOM 562 C CA . ILE A 1 73 ? 3.803 -4.659 -22.866 1.00 92.12 73 ILE A CA 1
ATOM 563 C C . ILE A 1 73 ? 4.167 -3.831 -24.098 1.00 92.12 73 ILE A C 1
ATOM 565 O O . ILE A 1 73 ? 3.278 -3.203 -24.660 1.00 92.12 73 ILE A O 1
ATOM 569 N N . LYS A 1 74 ? 5.416 -3.880 -24.577 1.00 88.06 74 LYS A N 1
ATOM 570 C CA . LYS A 1 74 ? 5.848 -3.142 -25.776 1.00 88.06 74 LYS A CA 1
ATOM 571 C C . LYS A 1 74 ? 5.134 -3.589 -27.048 1.00 88.06 74 LYS A C 1
ATOM 573 O O . LYS A 1 74 ? 4.815 -2.755 -27.885 1.00 88.06 74 LYS A O 1
ATOM 578 N N . PHE A 1 75 ? 4.830 -4.880 -27.188 1.00 88.75 75 PHE A N 1
ATOM 579 C CA . PHE A 1 75 ? 4.070 -5.372 -28.337 1.00 88.75 75 PHE A CA 1
ATOM 580 C C . PHE A 1 75 ? 2.636 -4.820 -28.372 1.00 88.75 75 PHE A C 1
ATOM 582 O O . PHE A 1 75 ? 2.141 -4.458 -29.437 1.00 88.75 75 PHE A O 1
ATOM 589 N N . LYS A 1 76 ? 1.955 -4.759 -27.219 1.00 87.31 76 LYS A N 1
ATOM 590 C CA . LYS A 1 76 ? 0.574 -4.250 -27.133 1.00 87.31 76 LYS A CA 1
ATOM 591 C C . LYS A 1 76 ? 0.492 -2.722 -27.050 1.00 87.31 76 LYS A C 1
ATOM 593 O O . LYS A 1 76 ? -0.457 -2.138 -27.565 1.00 87.31 76 LYS A O 1
ATOM 598 N N . TYR A 1 77 ? 1.456 -2.098 -26.383 1.00 91.56 77 TYR A N 1
ATOM 599 C CA . TYR A 1 77 ? 1.472 -0.689 -25.995 1.00 91.56 77 TYR A CA 1
ATOM 600 C C . TYR A 1 77 ? 2.872 -0.100 -26.253 1.00 91.56 77 TYR A C 1
ATOM 602 O O . TYR A 1 77 ? 3.617 0.166 -25.306 1.00 91.56 77 TYR A O 1
ATOM 610 N N . PRO A 1 78 ? 3.263 0.078 -27.528 1.00 88.38 78 PRO A N 1
ATOM 611 C CA . PRO A 1 78 ? 4.633 0.444 -27.906 1.00 88.38 78 PRO A CA 1
ATOM 612 C C . PRO A 1 78 ? 5.094 1.775 -27.298 1.00 88.38 78 PRO A C 1
ATOM 614 O O . PRO A 1 78 ? 6.250 1.904 -26.885 1.00 88.38 78 PRO A O 1
ATOM 617 N N . ASP A 1 79 ? 4.163 2.720 -27.162 1.00 89.38 79 ASP A N 1
ATOM 618 C CA . ASP A 1 79 ? 4.431 4.066 -26.659 1.00 89.38 79 ASP A CA 1
ATOM 619 C C . ASP A 1 79 ? 4.493 4.150 -25.129 1.00 89.38 79 ASP A C 1
ATOM 621 O O . ASP A 1 79 ? 4.893 5.185 -24.603 1.00 89.38 79 ASP A O 1
ATOM 625 N N . LEU A 1 80 ? 4.108 3.093 -24.394 1.00 92.00 80 LEU A N 1
ATOM 626 C CA . LEU A 1 80 ? 4.161 3.115 -22.933 1.00 92.00 80 LEU A CA 1
ATOM 627 C C . LEU A 1 80 ? 5.629 3.130 -22.478 1.00 92.00 80 LEU A C 1
ATOM 629 O O . LEU A 1 80 ? 6.382 2.196 -22.803 1.00 92.00 80 LEU A O 1
ATOM 633 N N . PRO A 1 81 ? 6.057 4.151 -21.714 1.00 93.38 81 PRO A N 1
ATOM 634 C CA . PRO A 1 81 ? 7.395 4.169 -21.164 1.00 93.38 81 PRO A CA 1
ATOM 635 C C . PRO A 1 81 ? 7.594 3.080 -20.114 1.00 93.38 81 PRO A C 1
ATOM 637 O O . PRO A 1 81 ? 6.684 2.772 -19.341 1.00 93.38 81 PRO A O 1
ATOM 640 N N . ILE A 1 82 ? 8.792 2.497 -20.085 1.00 94.00 82 ILE A N 1
ATOM 641 C CA . ILE A 1 82 ? 9.140 1.421 -19.154 1.00 94.00 82 ILE A CA 1
ATOM 642 C C . ILE A 1 82 ? 10.460 1.745 -18.459 1.00 94.00 82 ILE A C 1
ATOM 644 O O . ILE A 1 82 ? 11.458 2.039 -19.121 1.00 94.00 82 ILE A O 1
ATOM 648 N N . ILE A 1 83 ? 10.462 1.645 -17.132 1.00 94.19 83 ILE A N 1
ATOM 649 C CA . ILE A 1 83 ? 11.654 1.630 -16.288 1.00 94.19 83 ILE A CA 1
ATOM 650 C C . ILE A 1 83 ? 11.838 0.206 -15.776 1.00 94.19 83 ILE A C 1
ATOM 652 O O . ILE A 1 83 ? 10.944 -0.351 -15.140 1.00 94.19 83 ILE A O 1
ATOM 656 N N . LEU A 1 84 ? 12.992 -0.387 -16.051 1.00 92.75 84 LEU A N 1
ATOM 657 C CA . LEU A 1 84 ? 13.337 -1.709 -15.541 1.00 92.75 84 LEU A CA 1
ATOM 658 C C . LEU A 1 84 ? 14.056 -1.576 -14.199 1.00 92.75 84 LEU A C 1
ATOM 660 O O . LEU A 1 84 ? 14.970 -0.758 -14.080 1.00 92.75 84 LEU A O 1
ATOM 664 N N . ILE A 1 85 ? 13.671 -2.386 -13.215 1.00 91.62 85 ILE A N 1
ATOM 665 C CA . ILE A 1 85 ? 14.306 -2.431 -11.896 1.00 91.62 85 ILE A CA 1
ATOM 666 C C . ILE A 1 85 ? 14.787 -3.845 -11.570 1.00 91.62 85 ILE A C 1
ATOM 668 O O . ILE A 1 85 ? 14.164 -4.824 -11.972 1.00 91.62 85 ILE A O 1
ATOM 672 N N . SER A 1 86 ? 15.923 -3.983 -10.882 1.00 85.31 86 SER A N 1
ATOM 673 C CA . SER A 1 86 ? 16.434 -5.303 -10.478 1.00 85.31 86 SER A CA 1
ATOM 674 C C . SER A 1 86 ? 17.500 -5.201 -9.395 1.00 85.31 86 SER A C 1
ATOM 676 O O . SER A 1 86 ? 18.358 -4.330 -9.464 1.00 85.31 86 SER A O 1
ATOM 678 N N . ALA A 1 87 ? 17.512 -6.151 -8.457 1.00 82.62 87 ALA A N 1
ATOM 679 C CA . ALA A 1 87 ? 18.602 -6.331 -7.487 1.00 82.62 87 ALA A CA 1
ATOM 680 C C . ALA A 1 87 ? 19.839 -7.057 -8.067 1.00 82.62 87 ALA A C 1
ATOM 682 O O . ALA A 1 87 ? 20.788 -7.349 -7.344 1.00 82.62 87 ALA A O 1
ATOM 683 N N . TYR A 1 88 ? 19.821 -7.413 -9.357 1.00 77.75 88 TYR A N 1
ATOM 684 C CA . TYR A 1 88 ? 20.892 -8.151 -10.031 1.00 77.75 88 TYR A CA 1
ATOM 685 C C . TYR A 1 88 ? 21.560 -7.281 -11.099 1.00 77.75 88 TYR A C 1
ATOM 687 O O . TYR A 1 88 ? 21.181 -7.343 -12.272 1.00 77.75 88 TYR A O 1
ATOM 695 N N . ALA A 1 89 ? 22.579 -6.517 -10.694 1.00 72.94 89 ALA A N 1
ATOM 696 C CA . ALA A 1 89 ? 23.362 -5.631 -11.563 1.00 72.94 89 ALA A CA 1
ATOM 697 C C . ALA A 1 89 ? 23.840 -6.321 -12.851 1.00 72.94 89 ALA A C 1
ATOM 699 O O . ALA A 1 89 ? 23.651 -5.814 -13.955 1.00 72.94 89 ALA A O 1
ATOM 700 N N . ASP A 1 90 ? 24.394 -7.530 -12.719 1.00 73.56 90 ASP A N 1
ATOM 701 C CA . ASP A 1 90 ? 24.936 -8.290 -13.849 1.00 73.56 90 ASP A CA 1
ATOM 702 C C . ASP A 1 90 ? 23.855 -8.650 -14.877 1.00 73.56 90 ASP A C 1
ATOM 704 O O . ASP A 1 90 ? 24.103 -8.659 -16.082 1.00 73.56 90 ASP A O 1
ATOM 708 N N . TYR A 1 91 ? 22.628 -8.910 -14.413 1.00 74.88 91 TYR A N 1
ATOM 709 C CA . TYR A 1 91 ? 21.512 -9.244 -15.292 1.00 74.88 91 TYR A CA 1
ATOM 710 C C . TYR A 1 91 ? 20.993 -8.011 -16.041 1.00 74.88 91 TYR A C 1
ATOM 712 O O . TYR A 1 91 ? 20.625 -8.119 -17.212 1.00 74.88 91 TYR A O 1
ATOM 720 N N . LEU A 1 92 ? 21.035 -6.828 -15.414 1.00 73.31 92 LEU A N 1
ATOM 721 C CA . LEU A 1 92 ? 20.731 -5.552 -16.075 1.00 73.31 92 LEU A CA 1
ATOM 722 C C . LEU A 1 92 ? 21.693 -5.240 -17.229 1.00 73.31 92 LEU A C 1
ATOM 724 O O . LEU A 1 92 ? 21.330 -4.520 -18.155 1.00 73.31 92 LEU A O 1
ATOM 728 N N . GLN A 1 93 ? 22.903 -5.803 -17.201 1.00 72.44 93 GLN A N 1
ATOM 729 C CA . GLN A 1 93 ? 23.894 -5.652 -18.266 1.00 72.44 93 GLN A CA 1
ATOM 730 C C . GLN A 1 93 ? 23.833 -6.752 -19.335 1.00 72.44 93 GLN A C 1
ATOM 732 O O . GLN A 1 93 ? 24.636 -6.725 -20.276 1.00 72.44 93 GLN A O 1
ATOM 737 N N . SER A 1 94 ? 22.908 -7.708 -19.215 1.00 78.62 94 SER A N 1
ATOM 738 C CA . SER A 1 94 ? 22.747 -8.780 -20.198 1.00 78.62 94 SER A CA 1
ATOM 739 C C . SER A 1 94 ? 22.348 -8.235 -21.571 1.00 78.62 94 SER A C 1
ATOM 741 O O . SER A 1 94 ? 21.661 -7.217 -21.683 1.00 78.62 94 SER A O 1
ATOM 743 N N . ASP A 1 95 ? 22.771 -8.923 -22.632 1.00 80.44 95 ASP A N 1
ATOM 744 C CA . ASP A 1 95 ? 22.429 -8.527 -24.002 1.00 80.44 95 ASP A CA 1
ATOM 745 C C . ASP A 1 95 ? 20.911 -8.562 -24.231 1.00 80.44 95 ASP A C 1
ATOM 747 O O . ASP A 1 95 ? 20.370 -7.676 -24.882 1.00 80.44 95 ASP A O 1
ATOM 751 N N . GLU A 1 96 ? 20.200 -9.498 -23.591 1.00 78.69 96 GLU A N 1
ATOM 752 C CA . GLU A 1 96 ? 18.740 -9.577 -23.677 1.00 78.69 96 GLU A CA 1
ATOM 753 C C . GLU A 1 96 ? 18.044 -8.337 -23.091 1.00 78.69 96 GLU A C 1
ATOM 755 O O . GLU A 1 96 ? 17.049 -7.885 -23.652 1.00 78.69 96 GLU A O 1
ATOM 760 N N . VAL A 1 97 ? 18.566 -7.758 -22.001 1.00 80.62 97 VAL A N 1
ATOM 761 C CA . VAL A 1 97 ? 18.039 -6.508 -21.426 1.00 80.62 97 VAL A CA 1
ATOM 762 C C . VAL A 1 97 ? 18.421 -5.298 -22.278 1.00 80.62 97 VAL A C 1
ATOM 764 O O . VAL A 1 97 ? 17.597 -4.407 -22.460 1.00 80.62 97 VAL A O 1
ATOM 767 N N . LYS A 1 98 ? 19.634 -5.268 -22.842 1.00 78.38 98 LYS A N 1
ATOM 768 C CA . LYS A 1 98 ? 20.082 -4.183 -23.738 1.00 78.38 98 LYS A CA 1
ATOM 769 C C . LYS A 1 98 ? 19.287 -4.117 -25.041 1.00 78.38 98 LYS A C 1
ATOM 771 O O . LYS A 1 98 ? 19.150 -3.040 -25.609 1.00 78.38 98 LYS A O 1
ATOM 776 N N . GLU A 1 99 ? 18.787 -5.255 -25.513 1.00 83.00 99 GLU A N 1
ATOM 777 C CA . GLU A 1 99 ? 17.894 -5.335 -26.671 1.00 83.00 99 GLU A CA 1
ATOM 778 C C . GLU A 1 99 ? 16.462 -4.870 -26.357 1.00 83.00 99 GLU A C 1
ATOM 780 O O . GLU A 1 99 ? 15.684 -4.626 -27.281 1.00 83.00 99 GLU A O 1
ATOM 785 N N . LEU A 1 100 ? 16.087 -4.724 -25.078 1.00 81.75 100 LEU A N 1
ATOM 786 C CA . LEU A 1 100 ? 14.807 -4.123 -24.718 1.00 81.75 100 LEU A CA 1
ATOM 787 C C . LEU A 1 100 ? 14.867 -2.607 -24.936 1.00 81.75 100 LEU A C 1
ATOM 789 O O . LEU A 1 100 ? 15.669 -1.906 -24.323 1.00 81.75 100 LEU A O 1
ATOM 793 N N . GLU A 1 101 ? 13.942 -2.075 -25.732 1.00 81.38 101 GLU A N 1
ATOM 794 C CA . GLU A 1 101 ? 13.744 -0.629 -25.904 1.00 81.38 101 GLU A CA 1
ATOM 795 C C . GLU A 1 101 ? 13.039 -0.008 -24.677 1.00 81.38 101 GLU A C 1
ATOM 797 O O . GLU A 1 101 ? 11.912 0.490 -24.753 1.00 81.38 101 GLU A O 1
ATOM 802 N N . VAL A 1 102 ? 13.678 -0.086 -23.506 1.00 88.69 102 VAL A N 1
ATOM 803 C CA . VAL A 1 102 ? 13.218 0.551 -22.260 1.00 88.69 102 VAL A CA 1
ATOM 804 C C . VAL A 1 102 ? 13.743 1.980 -22.139 1.00 88.69 102 VAL A C 1
ATOM 806 O O . VAL A 1 102 ? 14.764 2.346 -22.715 1.00 88.69 102 VAL A O 1
ATOM 809 N N . ASN A 1 103 ? 13.042 2.806 -21.367 1.00 92.50 103 ASN A N 1
ATOM 810 C CA . ASN A 1 103 ? 13.355 4.227 -21.220 1.00 92.50 103 ASN A CA 1
ATOM 811 C C . ASN A 1 103 ? 14.403 4.486 -20.136 1.00 92.50 103 ASN A C 1
ATOM 813 O O . ASN A 1 103 ? 15.158 5.452 -20.226 1.00 92.50 103 ASN A O 1
ATOM 817 N N . ALA A 1 104 ? 14.448 3.640 -19.107 1.00 91.25 104 ALA A N 1
ATOM 818 C CA . ALA A 1 104 ? 15.489 3.678 -18.093 1.00 91.25 104 ALA A CA 1
ATOM 819 C C . ALA A 1 104 ? 15.673 2.307 -17.439 1.00 91.25 104 ALA A C 1
ATOM 821 O O . ALA A 1 104 ? 14.788 1.451 -17.467 1.00 91.25 104 ALA A O 1
ATOM 822 N N . ILE A 1 105 ? 16.832 2.136 -16.816 1.00 90.44 105 ILE A N 1
ATOM 823 C CA . ILE A 1 105 ? 17.167 0.994 -15.975 1.00 90.44 105 ILE A CA 1
ATOM 824 C C . ILE A 1 105 ? 17.653 1.552 -14.636 1.00 90.44 105 ILE A C 1
ATOM 826 O O . ILE A 1 105 ? 18.438 2.505 -14.624 1.00 90.44 105 ILE A O 1
ATOM 830 N N . LEU A 1 106 ? 17.180 0.979 -13.533 1.00 89.25 106 LEU A N 1
ATOM 831 C CA . LEU A 1 106 ? 17.633 1.285 -12.179 1.00 89.25 106 LEU A CA 1
ATOM 832 C C . LEU A 1 106 ? 18.005 -0.010 -11.454 1.00 89.25 106 LEU A C 1
ATOM 834 O O . LEU A 1 106 ? 17.262 -0.991 -11.459 1.00 89.25 106 LEU A O 1
ATOM 838 N N . GLU A 1 107 ? 19.172 -0.010 -10.829 1.00 87.06 107 GLU A N 1
ATOM 839 C CA . GLU A 1 107 ? 19.599 -1.101 -9.961 1.00 87.06 107 GLU A CA 1
ATOM 840 C C . GLU A 1 107 ? 18.985 -0.905 -8.576 1.00 87.06 107 GLU A C 1
ATOM 842 O O . GLU A 1 107 ? 19.005 0.199 -8.043 1.00 87.06 107 GLU A O 1
ATOM 847 N N . LYS A 1 108 ? 18.407 -1.960 -8.000 1.00 84.44 108 LYS A N 1
ATOM 848 C CA . LYS A 1 108 ? 17.971 -1.955 -6.605 1.00 84.44 108 LYS A CA 1
ATOM 849 C C . LYS A 1 108 ? 19.174 -2.226 -5.693 1.00 84.44 108 LYS A C 1
ATOM 851 O O . LYS A 1 108 ? 19.938 -3.147 -5.987 1.00 84.44 108 LYS A O 1
ATOM 856 N N . PRO A 1 109 ? 19.261 -1.559 -4.533 1.00 78.31 109 PRO A N 1
ATOM 857 C CA . PRO A 1 109 ? 18.333 -0.535 -4.048 1.00 78.31 109 PRO A CA 1
ATOM 858 C C . PRO A 1 109 ? 18.572 0.814 -4.755 1.00 78.31 109 PRO A C 1
ATOM 860 O O . PRO A 1 109 ? 19.690 1.083 -5.182 1.00 78.31 109 PRO A O 1
ATOM 863 N N . PHE A 1 110 ? 17.532 1.652 -4.874 1.00 78.81 110 PHE A N 1
ATOM 864 C CA . PHE A 1 110 ? 17.600 3.015 -5.438 1.00 78.81 110 PHE A CA 1
ATOM 865 C C . PHE A 1 110 ? 16.720 3.987 -4.647 1.00 78.81 110 PHE A C 1
ATOM 867 O O . PHE A 1 110 ? 15.701 3.586 -4.071 1.00 78.81 110 PHE A O 1
ATOM 874 N N . ASN A 1 111 ? 17.092 5.271 -4.628 1.00 74.75 111 ASN A N 1
ATOM 875 C CA . ASN A 1 111 ? 16.315 6.285 -3.918 1.00 74.75 111 ASN A CA 1
ATOM 876 C C . ASN A 1 111 ? 15.076 6.671 -4.747 1.00 74.75 111 ASN A C 1
ATOM 878 O O . ASN A 1 111 ? 15.113 6.725 -5.977 1.00 74.75 111 ASN A O 1
ATOM 882 N N . ILE A 1 112 ? 13.967 6.979 -4.075 1.00 80.94 112 ILE A N 1
ATOM 883 C CA . ILE A 1 112 ? 12.767 7.551 -4.695 1.00 80.94 112 ILE A CA 1
ATOM 884 C C . ILE A 1 112 ? 13.094 8.800 -5.514 1.00 80.94 112 ILE A C 1
ATOM 886 O O . ILE A 1 112 ? 12.499 8.991 -6.575 1.00 80.94 112 ILE A O 1
ATOM 890 N N . ASP A 1 113 ? 14.052 9.615 -5.073 1.00 78.12 113 ASP A N 1
ATOM 891 C CA . ASP A 1 113 ? 14.513 10.782 -5.826 1.00 78.12 113 ASP A CA 1
ATOM 892 C C . ASP A 1 113 ? 15.098 10.376 -7.190 1.00 78.12 113 ASP A C 1
ATOM 894 O O . ASP A 1 113 ? 14.757 10.979 -8.208 1.00 78.12 113 ASP A O 1
ATOM 898 N N . GLU A 1 114 ? 15.885 9.295 -7.251 1.00 83.88 114 GLU A N 1
ATOM 899 C CA . GLU A 1 114 ? 16.445 8.775 -8.508 1.00 83.88 114 GLU A CA 1
ATOM 900 C C . GLU A 1 114 ? 15.348 8.276 -9.452 1.00 83.88 114 GLU A C 1
ATOM 902 O O . GLU A 1 114 ? 15.357 8.582 -10.649 1.00 83.88 114 GLU A O 1
ATOM 907 N N . LEU A 1 115 ? 14.367 7.536 -8.924 1.00 86.75 115 LEU A N 1
ATOM 908 C CA . LEU A 1 115 ? 13.221 7.077 -9.709 1.00 86.75 115 LEU A CA 1
ATOM 909 C C . LEU A 1 115 ? 12.390 8.265 -10.224 1.00 86.75 115 LEU A C 1
ATOM 911 O O . LEU A 1 115 ? 11.990 8.296 -11.390 1.00 86.75 115 LEU A O 1
ATOM 915 N N . THR A 1 116 ? 12.195 9.277 -9.381 1.00 83.19 116 THR A N 1
ATOM 916 C CA . THR A 1 116 ? 11.488 10.516 -9.724 1.00 83.19 116 THR A CA 1
ATOM 917 C C . THR A 1 116 ? 12.218 11.294 -10.820 1.00 83.19 116 THR A C 1
ATOM 919 O O . THR A 1 116 ? 11.582 11.795 -11.748 1.00 83.19 116 THR A O 1
ATOM 922 N N . GLU A 1 117 ? 13.550 11.358 -10.787 1.00 84.56 117 GLU A N 1
ATOM 923 C CA . GLU A 1 117 ? 14.348 11.947 -11.867 1.00 84.56 117 GLU A CA 1
ATOM 924 C C . GLU A 1 117 ? 14.177 11.206 -13.195 1.00 84.56 117 GLU A C 1
ATOM 926 O O . GLU A 1 117 ? 14.063 11.843 -14.246 1.00 84.56 117 GLU A O 1
ATOM 931 N N . LYS A 1 118 ? 14.098 9.867 -13.184 1.00 88.38 118 LYS A N 1
ATOM 932 C CA . LYS A 1 118 ? 13.787 9.112 -14.408 1.00 88.38 118 LYS A CA 1
ATOM 933 C C . LYS A 1 118 ? 12.403 9.471 -14.940 1.00 88.38 118 LYS A C 1
ATOM 935 O O . LYS A 1 118 ? 12.276 9.696 -16.142 1.00 88.38 118 LYS A O 1
ATOM 940 N N . PHE A 1 119 ? 11.398 9.619 -14.076 1.00 85.38 119 PHE A N 1
ATOM 941 C CA . PHE A 1 119 ? 10.074 10.067 -14.511 1.00 85.38 119 PHE A CA 1
ATOM 942 C C . PHE A 1 119 ? 10.072 11.485 -15.080 1.00 85.38 119 PHE A C 1
ATOM 944 O O . PHE A 1 119 ? 9.407 11.702 -16.089 1.00 85.38 119 PHE A O 1
ATOM 951 N N . LYS A 1 120 ? 10.841 12.427 -14.519 1.00 76.44 120 LYS A N 1
ATOM 952 C CA . LYS A 1 120 ? 10.993 13.787 -15.082 1.00 76.44 120 LYS A CA 1
ATOM 953 C C . LYS A 1 120 ? 11.562 13.776 -16.503 1.00 76.44 120 LYS A C 1
ATOM 955 O O . LYS A 1 120 ? 11.195 14.607 -17.320 1.00 76.44 120 LYS A O 1
ATOM 960 N N . ASN A 1 121 ? 12.456 12.836 -16.806 1.00 77.88 121 ASN A N 1
ATOM 961 C CA . ASN A 1 121 ? 13.033 12.705 -18.148 1.00 77.88 121 ASN A CA 1
ATOM 962 C C . ASN A 1 121 ? 12.079 12.027 -19.144 1.00 77.88 121 ASN A C 1
ATOM 964 O O . ASN A 1 121 ? 12.222 12.201 -20.351 1.00 77.88 121 ASN A O 1
ATOM 968 N N . ILE A 1 122 ? 11.137 11.229 -18.641 1.00 80.94 122 ILE A N 1
ATOM 969 C CA . ILE A 1 122 ? 10.183 10.449 -19.440 1.00 80.94 122 ILE A CA 1
ATOM 970 C C . ILE A 1 122 ? 8.866 11.209 -19.651 1.00 80.94 122 ILE A C 1
ATOM 972 O O . ILE A 1 122 ? 8.209 11.044 -20.675 1.00 80.94 122 ILE A O 1
ATOM 976 N N . THR A 1 123 ? 8.469 12.027 -18.680 1.00 70.31 123 THR A N 1
ATOM 977 C CA . THR A 1 123 ? 7.191 12.737 -18.650 1.00 70.31 123 THR A CA 1
ATOM 978 C C . THR A 1 123 ? 7.440 14.242 -18.654 1.00 70.31 123 THR A C 1
ATOM 980 O O . THR A 1 123 ? 8.280 14.730 -17.909 1.00 70.31 123 THR A O 1
ATOM 983 N N . GLU A 1 124 ? 6.674 15.012 -19.430 1.00 60.25 124 GLU A N 1
ATOM 984 C CA . GLU A 1 124 ? 6.707 16.490 -19.393 1.00 60.25 124 GLU A CA 1
ATOM 985 C C . GLU A 1 124 ? 6.095 17.072 -18.097 1.00 60.25 124 GLU A C 1
ATOM 987 O O . GLU A 1 124 ? 5.691 18.233 -18.054 1.00 60.25 124 GLU A O 1
ATOM 992 N N . ILE A 1 125 ? 5.970 16.267 -17.036 1.00 56.59 125 ILE A N 1
ATOM 993 C CA . ILE A 1 125 ? 5.408 16.684 -15.755 1.00 56.59 125 ILE A CA 1
ATOM 994 C C . ILE A 1 125 ? 6.540 17.345 -14.959 1.00 56.59 125 ILE A C 1
ATOM 996 O O . ILE A 1 125 ? 7.479 16.654 -14.551 1.00 56.59 125 ILE A O 1
ATOM 1000 N N . PRO A 1 126 ? 6.488 18.663 -14.692 1.00 45.38 126 PRO A N 1
ATOM 1001 C CA . PRO A 1 126 ? 7.407 19.265 -13.746 1.00 45.38 126 PRO A CA 1
ATOM 1002 C C . PRO A 1 126 ? 7.072 18.710 -12.362 1.00 45.38 126 PRO A C 1
ATOM 1004 O O . PRO A 1 126 ? 6.071 19.089 -11.760 1.00 45.38 126 PRO A O 1
ATOM 1007 N N . ALA A 1 127 ? 7.903 17.808 -11.841 1.00 46.28 127 ALA A N 1
ATOM 1008 C CA . ALA A 1 127 ? 7.912 17.546 -10.408 1.00 46.28 127 ALA A CA 1
ATOM 1009 C C . ALA A 1 127 ? 8.491 18.799 -9.744 1.00 46.28 127 ALA A C 1
ATOM 1011 O O . ALA A 1 127 ? 9.709 18.974 -9.674 1.00 46.28 127 ALA A O 1
ATOM 1012 N N . SER A 1 128 ? 7.603 19.717 -9.372 1.00 44.59 128 SER A N 1
ATOM 1013 C CA . SER A 1 128 ? 7.921 20.924 -8.624 1.00 44.59 128 SER A CA 1
ATOM 1014 C C . SER A 1 128 ? 8.203 20.549 -7.166 1.00 44.59 128 SER A C 1
ATOM 1016 O O . SER A 1 128 ? 7.286 20.076 -6.496 1.00 44.59 128 SER A O 1
ATOM 1018 N N . PRO A 1 129 ? 9.417 20.791 -6.642 1.00 42.09 129 PRO A N 1
ATOM 1019 C CA . PRO A 1 129 ? 9.696 20.679 -5.211 1.00 42.09 129 PRO A CA 1
ATOM 1020 C C . PRO A 1 129 ? 9.182 21.893 -4.410 1.00 42.09 129 PRO A C 1
ATOM 1022 O O . PRO A 1 129 ? 9.207 21.862 -3.186 1.00 42.09 129 PRO A O 1
ATOM 1025 N N . ASP A 1 130 ? 8.738 22.964 -5.085 1.00 38.22 130 ASP A N 1
ATOM 1026 C CA . ASP A 1 130 ? 8.721 24.320 -4.508 1.00 38.22 130 ASP A CA 1
ATOM 1027 C C . ASP A 1 130 ? 7.349 24.981 -4.324 1.00 38.22 130 ASP A C 1
ATOM 1029 O O . ASP A 1 130 ? 7.274 26.154 -3.962 1.00 38.22 130 ASP A O 1
ATOM 1033 N N . GLU A 1 131 ? 6.244 24.255 -4.461 1.00 38.19 131 GLU A N 1
ATOM 1034 C CA . GLU A 1 131 ? 4.962 24.766 -3.974 1.00 38.19 131 GLU A CA 1
ATOM 1035 C C . GLU A 1 131 ? 4.387 23.795 -2.955 1.00 38.19 131 GLU A C 1
ATOM 1037 O O . GLU A 1 131 ? 4.173 22.624 -3.260 1.00 38.19 131 GLU A O 1
ATOM 1042 N N . LYS A 1 132 ? 4.105 24.308 -1.748 1.00 37.56 132 LYS A N 1
ATOM 1043 C CA . LYS A 1 132 ? 3.233 23.709 -0.723 1.00 37.56 132 LYS A CA 1
ATOM 1044 C C . LYS A 1 132 ? 1.806 23.542 -1.278 1.00 37.56 132 LYS A C 1
ATOM 1046 O O . LYS A 1 132 ? 0.855 24.113 -0.753 1.00 37.56 132 LYS A O 1
ATOM 1051 N N . THR A 1 133 ? 1.665 22.838 -2.389 1.00 38.84 133 THR A N 1
ATOM 1052 C CA . THR A 1 133 ? 0.394 22.492 -3.000 1.00 38.84 133 THR A CA 1
ATOM 1053 C C . THR A 1 133 ? -0.113 21.254 -2.285 1.00 38.84 133 THR A C 1
ATOM 1055 O O . THR A 1 133 ? 0.612 20.279 -2.085 1.00 38.84 133 THR A O 1
ATOM 1058 N N . GLU A 1 134 ? -1.349 21.348 -1.802 1.00 44.62 134 GLU A N 1
ATOM 1059 C CA . GLU A 1 134 ? -2.107 20.240 -1.232 1.00 44.62 134 GLU A CA 1
ATOM 1060 C C . GLU A 1 134 ? -1.887 18.980 -2.079 1.00 44.62 134 GLU A C 1
ATOM 1062 O O . GLU A 1 134 ? -1.946 19.055 -3.309 1.00 44.62 134 GLU A O 1
ATOM 1067 N N . LYS A 1 135 ? -1.593 17.842 -1.427 1.00 51.72 135 LYS A N 1
ATOM 1068 C CA . LYS A 1 135 ? -1.470 16.527 -2.076 1.00 51.72 135 LYS A CA 1
ATOM 1069 C C . LYS A 1 135 ? -2.552 16.419 -3.156 1.00 51.72 135 LYS A C 1
ATOM 1071 O O . LYS A 1 135 ? -3.729 16.354 -2.821 1.00 51.72 135 LYS A O 1
ATOM 1076 N N . SER A 1 136 ? -2.166 16.386 -4.436 1.00 56.19 136 SER A N 1
ATOM 1077 C CA . SER A 1 136 ? -3.135 16.329 -5.549 1.00 56.19 136 SER A CA 1
ATOM 1078 C C . SER A 1 136 ? -3.957 15.035 -5.570 1.00 56.19 136 SER A C 1
ATOM 1080 O O . SER A 1 136 ? -4.875 14.884 -6.377 1.00 56.19 136 SER A O 1
ATOM 1082 N N . VAL A 1 137 ? -3.629 14.104 -4.671 1.00 63.22 137 VAL A N 1
ATOM 1083 C CA . VAL A 1 137 ? -4.284 12.823 -4.531 1.00 63.22 137 VAL A CA 1
ATOM 1084 C C . VAL A 1 137 ? -4.556 12.529 -3.058 1.00 63.22 137 VAL A C 1
ATOM 1086 O O . VAL A 1 137 ? -3.664 12.610 -2.211 1.00 63.22 137 VAL A O 1
ATOM 1089 N N . HIS A 1 138 ? -5.804 12.183 -2.767 1.00 83.12 138 HIS A N 1
ATOM 1090 C CA . HIS A 1 138 ? -6.311 11.910 -1.431 1.00 83.12 138 HIS A CA 1
ATOM 1091 C C . HIS A 1 138 ? -6.538 10.416 -1.260 1.00 83.12 138 HIS A C 1
ATOM 1093 O O . HIS A 1 138 ? -7.030 9.754 -2.175 1.00 83.12 138 HIS A O 1
ATOM 1099 N N . SER A 1 139 ? -6.238 9.911 -0.067 1.00 89.69 139 SER A N 1
ATOM 1100 C CA . SER A 1 139 ? -6.396 8.497 0.256 1.00 89.69 139 SER A CA 1
ATOM 1101 C C . SER A 1 139 ? -7.342 8.294 1.431 1.00 89.69 139 SER A C 1
ATOM 1103 O O . SER A 1 139 ? -7.547 9.189 2.253 1.00 89.69 139 SER A O 1
ATOM 1105 N N . ALA A 1 140 ? -7.935 7.111 1.511 1.00 92.88 140 ALA A N 1
ATOM 1106 C CA . ALA A 1 140 ? -8.718 6.693 2.663 1.00 92.88 140 ALA A CA 1
ATOM 1107 C C . ALA A 1 140 ? -8.563 5.192 2.882 1.00 92.88 140 ALA A C 1
ATOM 1109 O O . ALA A 1 140 ? -8.514 4.424 1.921 1.00 92.88 140 ALA A O 1
ATOM 1110 N N . TYR A 1 141 ? -8.532 4.777 4.142 1.00 95.56 141 TYR A N 1
ATOM 1111 C CA . TYR A 1 141 ? -8.721 3.376 4.480 1.00 95.56 141 TYR A CA 1
ATOM 1112 C C . TYR A 1 141 ? -10.207 3.057 4.508 1.00 95.56 141 TYR A C 1
ATOM 1114 O O . TYR A 1 141 ? -10.995 3.857 5.011 1.00 95.56 141 TYR A O 1
ATOM 1122 N N . ILE A 1 142 ? -10.587 1.904 3.971 1.00 96.62 142 ILE A N 1
ATOM 1123 C CA . ILE A 1 142 ? -11.940 1.370 4.091 1.00 96.62 142 ILE A CA 1
ATOM 1124 C C . ILE A 1 142 ? -11.833 -0.030 4.675 1.00 96.62 142 ILE A C 1
ATOM 1126 O O . ILE A 1 142 ? -11.145 -0.876 4.113 1.00 96.62 142 ILE A O 1
ATOM 1130 N N . MET A 1 143 ? -12.513 -0.275 5.786 1.00 96.94 143 MET A N 1
ATOM 1131 C CA . MET A 1 143 ? -12.523 -1.572 6.456 1.00 96.94 143 MET A CA 1
ATOM 1132 C C . MET A 1 143 ? -13.904 -2.190 6.293 1.00 96.94 143 MET A C 1
ATOM 1134 O O . MET A 1 143 ? -14.904 -1.519 6.545 1.00 96.94 143 MET A O 1
ATOM 1138 N N . LEU A 1 144 ? -13.958 -3.439 5.839 1.00 97.56 144 LEU A N 1
ATOM 1139 C CA . LEU A 1 144 ? -15.191 -4.154 5.535 1.00 97.56 144 LEU A CA 1
ATOM 1140 C C . LEU A 1 144 ? -15.306 -5.380 6.439 1.00 97.56 144 LEU A C 1
ATOM 1142 O O . LEU A 1 144 ? -14.391 -6.203 6.503 1.00 97.56 144 LEU A O 1
ATOM 1146 N N . LYS A 1 145 ? -16.455 -5.512 7.098 1.00 97.44 145 LYS A N 1
ATOM 1147 C CA . LYS A 1 145 ? -16.928 -6.744 7.723 1.00 97.44 145 LYS A CA 1
ATOM 1148 C C . LYS A 1 145 ? -18.006 -7.341 6.830 1.00 97.44 145 LYS A C 1
ATOM 1150 O O . LYS A 1 145 ? -18.986 -6.669 6.500 1.00 97.44 145 LYS A O 1
ATOM 1155 N N . LEU A 1 146 ? -17.832 -8.595 6.456 1.00 96.81 146 LEU A N 1
ATOM 1156 C CA . LEU A 1 146 ? -18.769 -9.355 5.646 1.00 96.81 146 LEU A CA 1
ATOM 1157 C C . LEU A 1 146 ? -19.534 -10.344 6.528 1.00 96.81 146 LEU A C 1
ATOM 1159 O O . LEU A 1 146 ? -19.018 -10.856 7.522 1.00 96.81 146 LEU A O 1
ATOM 1163 N N . GLN A 1 147 ? -20.772 -10.629 6.137 1.00 96.00 147 GLN A N 1
ATOM 1164 C CA . GLN A 1 147 ? -21.581 -11.657 6.780 1.00 96.00 147 GLN A CA 1
ATOM 1165 C C . GLN A 1 147 ? -20.922 -13.030 6.603 1.00 96.00 147 GLN A C 1
ATOM 1167 O O . GLN A 1 147 ? -20.290 -13.309 5.588 1.00 96.00 147 GLN A O 1
ATOM 1172 N N . HIS A 1 148 ? -21.142 -13.946 7.546 1.00 91.75 148 HIS A N 1
ATOM 1173 C CA . HIS A 1 148 ? -20.574 -15.301 7.483 1.00 91.75 148 HIS A CA 1
ATOM 1174 C C . HIS A 1 148 ? -20.985 -16.127 6.250 1.00 91.75 148 HIS A C 1
ATOM 1176 O O . HIS A 1 148 ? -20.360 -17.149 5.976 1.00 91.75 148 HIS A O 1
ATOM 1182 N N . THR A 1 149 ? -22.046 -15.738 5.538 1.00 92.69 149 THR A N 1
ATOM 1183 C CA . THR A 1 149 ? -22.486 -16.396 4.296 1.00 92.69 149 THR A CA 1
ATOM 1184 C C . THR A 1 149 ? -21.787 -15.866 3.050 1.00 92.69 149 THR A C 1
ATOM 1186 O O . THR A 1 149 ? -21.942 -16.474 1.994 1.00 92.69 149 THR A O 1
ATOM 1189 N N . ALA A 1 150 ? -21.039 -14.766 3.174 1.00 93.19 150 ALA A N 1
ATOM 1190 C CA . ALA A 1 150 ? -20.484 -14.055 2.041 1.00 93.19 150 ALA A CA 1
ATOM 1191 C C . ALA A 1 150 ? -19.408 -14.850 1.304 1.00 93.19 150 ALA A C 1
ATOM 1193 O O . ALA A 1 150 ? -18.534 -15.473 1.915 1.00 93.19 150 ALA A O 1
ATOM 1194 N N . ASP A 1 151 ? -19.416 -14.743 -0.024 1.00 93.06 151 ASP A N 1
ATOM 1195 C CA . ASP A 1 151 ? -18.278 -15.149 -0.845 1.00 93.06 151 ASP A CA 1
ATOM 1196 C C . ASP A 1 151 ? -17.184 -14.073 -0.773 1.00 93.06 151 ASP A C 1
ATOM 1198 O O . ASP A 1 151 ? -17.092 -13.160 -1.600 1.00 93.06 151 ASP A O 1
ATOM 1202 N N . VAL A 1 152 ? -16.356 -14.170 0.271 1.00 92.00 152 VAL A N 1
ATOM 1203 C CA . VAL A 1 152 ? -15.258 -13.227 0.526 1.00 92.00 152 VAL A CA 1
ATOM 1204 C C . VAL A 1 152 ? -14.289 -13.170 -0.657 1.00 92.00 152 VAL A C 1
ATOM 1206 O O . VAL A 1 152 ? -13.765 -12.099 -0.955 1.00 92.00 152 VAL A O 1
ATOM 1209 N N . TYR A 1 153 ? -14.063 -14.285 -1.359 1.00 90.88 153 TYR A N 1
ATOM 1210 C CA . TYR A 1 153 ? -13.112 -14.342 -2.469 1.00 90.88 153 TYR A CA 1
ATOM 1211 C C . TYR A 1 153 ? -13.608 -13.579 -3.696 1.00 90.88 153 TYR A C 1
ATOM 1213 O O . TYR A 1 153 ? -12.854 -12.788 -4.266 1.00 90.88 153 TYR A O 1
ATOM 1221 N N . ASP A 1 154 ? -14.875 -13.754 -4.075 1.00 91.00 154 ASP A N 1
ATOM 1222 C CA . ASP A 1 154 ? -15.477 -13.006 -5.186 1.00 91.00 154 ASP A CA 1
ATOM 1223 C C . ASP A 1 154 ? -15.495 -11.492 -4.907 1.00 91.00 154 ASP A C 1
ATOM 1225 O O . ASP A 1 154 ? -15.125 -10.685 -5.769 1.00 91.00 154 ASP A O 1
ATOM 1229 N N . ILE A 1 155 ? -15.848 -11.093 -3.680 1.00 93.56 155 ILE A N 1
ATOM 1230 C CA . ILE A 1 155 ? -15.832 -9.683 -3.265 1.00 93.56 155 ILE A CA 1
ATOM 1231 C C . ILE A 1 155 ? -14.399 -9.134 -3.279 1.00 93.56 155 ILE A C 1
ATOM 1233 O O . ILE A 1 155 ? -14.152 -8.077 -3.868 1.00 93.56 155 ILE A O 1
ATOM 1237 N N . TYR A 1 156 ? -13.445 -9.864 -2.693 1.00 92.88 156 TYR A N 1
ATOM 1238 C CA . TYR A 1 156 ? -12.032 -9.493 -2.672 1.00 92.88 156 TYR A CA 1
ATOM 1239 C C . TYR A 1 156 ? -11.480 -9.295 -4.087 1.00 92.88 156 TYR A C 1
ATOM 1241 O O . TYR A 1 156 ? -10.888 -8.254 -4.367 1.00 92.88 156 TYR A O 1
ATOM 1249 N N . GLN A 1 157 ? -11.722 -10.230 -5.015 1.00 89.44 157 GLN A N 1
ATOM 1250 C CA . GLN A 1 157 ? -11.247 -10.105 -6.396 1.00 89.44 157 GLN A CA 1
ATOM 1251 C C . GLN A 1 157 ? -11.812 -8.867 -7.100 1.00 89.44 157 GLN A C 1
ATOM 1253 O O . GLN A 1 157 ? -11.068 -8.149 -7.774 1.00 89.44 157 GLN A O 1
ATOM 1258 N N . LYS A 1 158 ? -13.113 -8.593 -6.949 1.00 90.69 158 LYS A N 1
ATOM 1259 C CA . LYS A 1 158 ? -13.750 -7.410 -7.552 1.00 90.69 158 LYS A CA 1
ATOM 1260 C C . LYS A 1 158 ? -13.135 -6.113 -7.033 1.00 90.69 158 LYS A C 1
ATOM 1262 O O . LYS A 1 158 ? -12.855 -5.215 -7.827 1.00 90.69 158 LYS A O 1
ATOM 1267 N N . LEU A 1 159 ? -12.895 -6.030 -5.724 1.00 92.31 159 LEU A N 1
ATOM 1268 C CA . LEU A 1 159 ? -12.286 -4.864 -5.084 1.00 92.31 159 LEU A CA 1
ATOM 1269 C C . LEU A 1 159 ? -10.813 -4.707 -5.460 1.00 92.31 159 LEU A C 1
ATOM 1271 O O . LEU A 1 159 ? -10.385 -3.606 -5.794 1.00 92.31 159 LEU A O 1
ATOM 1275 N N . TYR A 1 160 ? -10.051 -5.799 -5.478 1.00 88.12 160 TYR A N 1
ATOM 1276 C CA . TYR A 1 160 ? -8.625 -5.799 -5.797 1.00 88.12 160 TYR A CA 1
ATOM 1277 C C . TYR A 1 160 ? -8.330 -5.198 -7.185 1.00 88.12 160 TYR A C 1
ATOM 1279 O O . TYR A 1 160 ? -7.345 -4.478 -7.370 1.00 88.12 160 TYR A O 1
ATOM 1287 N N . TYR A 1 161 ? -9.190 -5.469 -8.172 1.00 84.50 161 TYR A N 1
ATOM 1288 C CA . TYR A 1 161 ? -9.058 -4.923 -9.528 1.00 84.50 161 TYR A CA 1
ATOM 1289 C C . TYR A 1 161 ? -9.810 -3.606 -9.740 1.00 84.50 161 TYR A C 1
ATOM 1291 O O . TYR A 1 161 ? -9.857 -3.101 -10.864 1.00 84.50 161 TYR A O 1
ATOM 1299 N N . HIS A 1 162 ? -10.389 -3.022 -8.693 1.00 87.81 162 HIS A N 1
ATOM 1300 C CA . HIS A 1 162 ? -11.081 -1.754 -8.821 1.00 87.81 162 HIS A CA 1
ATOM 1301 C C . HIS A 1 162 ? -10.087 -0.602 -9.042 1.00 87.81 162 HIS A C 1
ATOM 1303 O O . HIS A 1 162 ? -9.075 -0.480 -8.358 1.00 87.81 162 HIS A O 1
ATOM 1309 N N . LYS A 1 163 ? -10.391 0.295 -9.987 1.00 80.44 163 LYS A N 1
ATOM 1310 C CA . LYS A 1 163 ? -9.480 1.374 -10.430 1.00 80.44 163 LYS A CA 1
ATOM 1311 C C . LYS A 1 163 ? -9.072 2.365 -9.327 1.00 80.44 163 LYS A C 1
ATOM 1313 O O . LYS A 1 163 ? -8.053 3.030 -9.469 1.00 80.44 163 LYS A O 1
ATOM 1318 N N . ASN A 1 164 ? -9.894 2.496 -8.284 1.00 86.25 164 ASN A N 1
ATOM 1319 C CA . ASN A 1 164 ? -9.676 3.399 -7.149 1.00 86.25 164 ASN A CA 1
ATOM 1320 C C . ASN A 1 164 ? -9.032 2.709 -5.940 1.00 86.25 164 ASN A C 1
ATOM 1322 O O . ASN A 1 164 ? -8.764 3.366 -4.937 1.00 86.25 164 ASN A O 1
ATOM 1326 N N . VAL A 1 165 ? -8.825 1.394 -6.005 1.00 88.00 165 VAL A N 1
ATOM 1327 C CA . VAL A 1 165 ? -8.249 0.609 -4.914 1.00 88.00 165 VAL A CA 1
ATOM 1328 C C . VAL A 1 165 ? -6.747 0.477 -5.154 1.00 88.00 165 VAL A C 1
ATOM 1330 O O . VAL A 1 165 ? -6.304 -0.095 -6.149 1.00 88.00 165 VAL A O 1
ATOM 1333 N N . LEU A 1 166 ? -5.964 1.041 -4.235 1.00 84.50 166 LEU A N 1
ATOM 1334 C CA . LEU A 1 166 ? -4.505 0.989 -4.248 1.00 84.50 166 LEU A CA 1
ATOM 1335 C C . LEU A 1 166 ? -4.006 -0.315 -3.616 1.00 84.50 166 LEU A C 1
ATOM 1337 O O . LEU A 1 166 ? -3.209 -1.027 -4.222 1.00 84.50 166 LEU A O 1
ATOM 1341 N N . TYR A 1 167 ? -4.523 -0.647 -2.431 1.00 89.06 167 TYR A N 1
ATOM 1342 C CA . TYR A 1 167 ? -4.283 -1.923 -1.752 1.00 89.06 167 TYR A CA 1
ATOM 1343 C C . TYR A 1 167 ? -5.604 -2.561 -1.350 1.00 89.06 167 TYR A C 1
ATOM 1345 O O . TYR A 1 167 ? -6.537 -1.861 -0.961 1.00 89.06 167 TYR A O 1
ATOM 1353 N N . CYS A 1 168 ? -5.655 -3.886 -1.437 1.00 91.12 168 CYS A N 1
ATOM 1354 C CA . CYS A 1 168 ? -6.772 -4.712 -1.008 1.00 91.12 168 CYS A CA 1
ATOM 1355 C C . CYS A 1 168 ? -6.185 -5.913 -0.279 1.00 91.12 168 CYS A C 1
ATOM 1357 O O . CYS A 1 168 ? -5.612 -6.802 -0.909 1.00 91.12 168 CYS A O 1
ATOM 1359 N N . ASP A 1 169 ? -6.292 -5.920 1.042 1.00 93.50 169 ASP A N 1
ATOM 1360 C CA . ASP A 1 169 ? -5.723 -6.958 1.891 1.00 93.50 169 ASP A CA 1
ATOM 1361 C C . ASP A 1 169 ? -6.853 -7.657 2.638 1.00 93.50 169 ASP A C 1
ATOM 1363 O O . ASP A 1 169 ? -7.700 -7.006 3.250 1.00 93.50 169 ASP A O 1
ATOM 1367 N N . ALA A 1 170 ? -6.867 -8.984 2.583 1.00 94.44 170 ALA A N 1
ATOM 1368 C CA . ALA A 1 170 ? -7.724 -9.769 3.451 1.00 94.44 170 ALA A CA 1
ATOM 1369 C C . ALA A 1 170 ? -7.076 -9.862 4.829 1.00 94.44 170 ALA A C 1
ATOM 1371 O O . ALA A 1 170 ? -5.852 -9.954 4.930 1.00 94.44 170 ALA A O 1
ATOM 1372 N N . THR A 1 171 ? -7.871 -9.843 5.890 1.00 95.50 171 THR A N 1
ATOM 1373 C CA . THR A 1 171 ? -7.349 -9.815 7.256 1.00 95.50 171 THR A CA 1
ATOM 1374 C C . THR A 1 171 ? -8.027 -10.828 8.158 1.00 95.50 171 THR A C 1
ATOM 1376 O O . THR A 1 171 ? -9.183 -11.190 7.968 1.00 95.50 171 THR A O 1
ATOM 1379 N N . ASN A 1 172 ? -7.294 -11.278 9.173 1.00 92.31 172 ASN A N 1
ATOM 1380 C CA . ASN A 1 172 ? -7.869 -11.981 10.308 1.00 92.31 172 ASN A CA 1
ATOM 1381 C C . ASN A 1 172 ? -8.214 -10.955 11.395 1.00 92.31 172 ASN A C 1
ATOM 1383 O O . ASN A 1 172 ? -7.329 -10.234 11.850 1.00 92.31 172 ASN A O 1
ATOM 1387 N N . GLY A 1 173 ? -9.472 -10.873 11.822 1.00 89.31 173 GLY A N 1
ATOM 1388 C CA . GLY A 1 173 ? -9.891 -9.954 12.882 1.00 89.31 173 GLY A CA 1
ATOM 1389 C C . GLY A 1 173 ? -11.341 -9.499 12.748 1.00 89.31 173 GLY A C 1
ATOM 1390 O O . GLY A 1 173 ? -12.171 -10.170 12.134 1.00 89.31 173 GLY A O 1
ATOM 1391 N N . ASP A 1 174 ? -11.637 -8.332 13.323 1.00 92.44 174 ASP A N 1
ATOM 1392 C CA . ASP A 1 174 ? -12.978 -7.730 13.283 1.00 92.44 174 ASP A CA 1
ATOM 1393 C C . ASP A 1 174 ? -13.361 -7.215 11.885 1.00 92.44 174 ASP A C 1
ATOM 1395 O O . ASP A 1 174 ? -14.530 -6.950 11.634 1.00 92.44 174 ASP A O 1
ATOM 1399 N N . TYR A 1 175 ? -12.402 -7.097 10.968 1.00 96.06 175 TYR A N 1
ATOM 1400 C CA . TYR A 1 175 ? -12.633 -6.767 9.564 1.00 96.06 175 TYR A CA 1
ATOM 1401 C C . TYR A 1 175 ? -12.033 -7.857 8.681 1.00 96.06 175 TYR A C 1
ATOM 1403 O O . TYR A 1 175 ? -10.947 -8.361 8.969 1.00 96.06 175 TYR A O 1
ATOM 1411 N N . ASP A 1 176 ? -12.751 -8.222 7.622 1.00 96.12 176 ASP A N 1
ATOM 1412 C CA . ASP A 1 176 ? -12.359 -9.289 6.698 1.00 96.12 176 ASP A CA 1
ATOM 1413 C C . ASP A 1 176 ? -11.505 -8.741 5.547 1.00 96.12 176 ASP A C 1
ATOM 1415 O O . ASP A 1 176 ? -10.613 -9.431 5.058 1.00 96.12 176 ASP A O 1
ATOM 1419 N N . ILE A 1 177 ? -11.758 -7.495 5.121 1.00 96.75 177 ILE A N 1
ATOM 1420 C CA . ILE A 1 177 ? -11.009 -6.819 4.054 1.00 96.75 177 ILE A CA 1
ATOM 1421 C C . ILE A 1 177 ? -10.678 -5.388 4.481 1.00 96.75 177 ILE A C 1
ATOM 1423 O O . ILE A 1 177 ? -11.553 -4.640 4.921 1.00 96.75 177 ILE A O 1
ATOM 1427 N N . ILE A 1 178 ? -9.423 -4.986 4.287 1.00 96.69 178 ILE A N 1
ATOM 1428 C CA . ILE A 1 178 ? -8.961 -3.604 4.424 1.00 96.69 178 ILE A CA 1
ATOM 1429 C C . ILE A 1 178 ? -8.495 -3.107 3.057 1.00 96.69 178 ILE A C 1
ATOM 1431 O O . ILE A 1 178 ? -7.628 -3.699 2.411 1.00 96.69 178 ILE A O 1
ATOM 1435 N N . LEU A 1 179 ? -9.072 -1.992 2.622 1.00 95.50 179 LEU A N 1
ATOM 1436 C CA . LEU A 1 179 ? -8.700 -1.290 1.404 1.00 95.50 179 LEU A CA 1
ATOM 1437 C C . LEU A 1 179 ? -7.928 -0.023 1.753 1.00 95.50 179 LEU A C 1
ATOM 1439 O O . LEU A 1 179 ? -8.319 0.706 2.663 1.00 95.50 179 LEU A O 1
ATOM 1443 N N . LEU A 1 180 ? -6.906 0.293 0.965 1.00 92.81 180 LEU A N 1
ATOM 1444 C CA . LEU A 1 180 ? -6.432 1.666 0.811 1.00 92.81 180 LEU A CA 1
ATOM 1445 C C . LEU A 1 180 ? -6.921 2.155 -0.545 1.00 92.81 180 LEU A C 1
ATOM 1447 O O . LEU A 1 180 ? -6.545 1.595 -1.574 1.00 92.81 180 LEU A O 1
ATOM 1451 N N . VAL A 1 181 ? -7.774 3.173 -0.549 1.00 90.94 181 VAL A N 1
ATOM 1452 C CA . VAL A 1 181 ? -8.323 3.766 -1.771 1.00 90.94 181 VAL A CA 1
ATOM 1453 C C . VAL A 1 181 ? -7.713 5.125 -2.027 1.00 90.94 181 VAL A C 1
ATOM 1455 O O . VAL A 1 181 ? -7.267 5.792 -1.093 1.00 90.94 181 VAL A O 1
ATOM 1458 N N . GLN A 1 182 ? -7.716 5.533 -3.290 1.00 86.50 182 GLN A N 1
ATOM 1459 C CA . GLN A 1 182 ? -7.137 6.791 -3.720 1.00 86.50 182 GLN A CA 1
ATOM 1460 C C . GLN A 1 182 ? -7.968 7.434 -4.840 1.00 86.50 182 GLN A C 1
ATOM 1462 O O . GLN A 1 182 ? -8.442 6.760 -5.760 1.00 86.50 182 GLN A O 1
ATOM 1467 N N . ASP A 1 183 ? -8.149 8.752 -4.755 1.00 84.62 183 ASP A N 1
ATOM 1468 C CA . ASP A 1 183 ? -8.808 9.557 -5.785 1.00 84.62 183 ASP A CA 1
ATOM 1469 C C . ASP A 1 183 ? -8.326 11.022 -5.732 1.00 84.62 183 ASP A C 1
ATOM 1471 O O . ASP A 1 183 ? -7.602 11.450 -4.832 1.00 84.62 183 ASP A O 1
ATOM 1475 N N . LYS A 1 184 ? -8.758 11.821 -6.704 1.00 77.88 184 LYS A N 1
ATOM 1476 C CA . LYS A 1 184 ? -8.422 13.236 -6.905 1.00 77.88 184 LYS A CA 1
ATOM 1477 C C . LYS A 1 184 ? -8.900 14.148 -5.778 1.00 77.88 184 LYS A C 1
ATOM 1479 O O . LYS A 1 184 ? -8.461 15.288 -5.700 1.00 77.88 184 LYS A O 1
ATOM 1484 N N . SER A 1 185 ? -9.848 13.700 -4.954 1.00 83.88 185 SER A N 1
ATOM 1485 C CA . SER A 1 185 ? -10.284 14.433 -3.766 1.00 83.88 185 SER A CA 1
ATOM 1486 C C . SER A 1 185 ? -10.803 13.499 -2.678 1.00 83.88 185 SER A C 1
ATOM 1488 O O . SER A 1 185 ? -11.314 12.415 -2.967 1.00 83.88 185 SER A O 1
ATOM 1490 N N . ALA A 1 186 ? -10.731 13.947 -1.422 1.00 84.31 186 ALA A N 1
ATOM 1491 C CA . ALA A 1 186 ? -11.300 13.215 -0.290 1.00 84.31 186 ALA A CA 1
ATOM 1492 C C . ALA A 1 186 ? -12.801 12.923 -0.490 1.00 84.31 186 ALA A C 1
ATOM 1494 O O . ALA A 1 186 ? -13.263 11.821 -0.197 1.00 84.31 186 ALA A O 1
ATOM 1495 N N . ASP A 1 187 ? -13.547 13.866 -1.077 1.00 88.56 187 ASP A N 1
ATOM 1496 C CA . ASP A 1 187 ? -14.966 13.686 -1.406 1.00 88.56 187 ASP A CA 1
ATOM 1497 C C . ASP A 1 187 ? -15.208 12.539 -2.391 1.00 88.56 187 ASP A C 1
ATOM 1499 O O . ASP A 1 187 ? -16.242 11.877 -2.320 1.00 88.56 187 ASP A O 1
ATOM 1503 N N . GLN A 1 188 ? -14.289 12.297 -3.330 1.00 89.56 188 GLN A N 1
ATOM 1504 C CA . GLN A 1 188 ? -14.420 11.178 -4.263 1.00 89.56 188 GLN A CA 1
ATOM 1505 C C . GLN A 1 188 ? -14.168 9.839 -3.566 1.00 89.56 188 GLN A C 1
ATOM 1507 O O . GLN A 1 188 ? -14.931 8.903 -3.792 1.00 89.56 188 GLN A O 1
ATOM 1512 N N . CYS A 1 189 ? -13.210 9.763 -2.637 1.00 90.00 189 CYS A N 1
ATOM 1513 C CA . CYS A 1 189 ? -13.037 8.579 -1.788 1.00 90.00 189 CYS A CA 1
ATOM 1514 C C . CYS A 1 189 ? -14.306 8.284 -0.968 1.00 90.00 189 CYS A C 1
ATOM 1516 O O . CYS A 1 189 ? -14.759 7.142 -0.897 1.00 90.00 189 CYS A O 1
ATOM 1518 N N . VAL A 1 190 ? -14.936 9.322 -0.405 1.00 92.69 190 VAL A N 1
ATOM 1519 C CA . VAL A 1 190 ? -16.205 9.192 0.332 1.00 92.69 190 VAL A CA 1
ATOM 1520 C C . VAL A 1 190 ? -17.356 8.774 -0.593 1.00 92.69 190 VAL A C 1
ATOM 1522 O O . VAL A 1 190 ? -18.196 7.963 -0.205 1.00 92.69 190 VAL A O 1
ATOM 1525 N N . LYS A 1 191 ? -17.410 9.278 -1.831 1.00 93.88 191 LYS A N 1
ATOM 1526 C CA . LYS A 1 191 ? -18.399 8.834 -2.829 1.00 93.88 191 LYS A CA 1
ATOM 1527 C C . LYS A 1 191 ? -18.207 7.374 -3.218 1.00 93.88 191 LYS A C 1
ATOM 1529 O O . LYS A 1 191 ? -19.203 6.665 -3.294 1.00 93.88 191 LYS A O 1
ATOM 1534 N N . PHE A 1 192 ? -16.969 6.929 -3.433 1.00 93.44 192 PHE A N 1
ATOM 1535 C CA . PHE A 1 192 ? -16.659 5.522 -3.692 1.00 93.44 192 PHE A CA 1
ATOM 1536 C C . PHE A 1 192 ? -17.158 4.633 -2.543 1.00 93.44 192 PHE A C 1
ATOM 1538 O O . PHE A 1 192 ? -17.867 3.654 -2.770 1.00 93.44 192 PHE A O 1
ATOM 1545 N N . PHE A 1 193 ? -16.897 5.037 -1.297 1.00 96.12 193 PHE A N 1
ATOM 1546 C CA . PHE A 1 193 ? -17.413 4.344 -0.119 1.00 96.12 193 PHE A CA 1
ATOM 1547 C C . PHE A 1 193 ? -18.949 4.273 -0.096 1.00 96.12 193 PHE A C 1
ATOM 1549 O O . PHE A 1 193 ? -19.516 3.190 0.023 1.00 96.12 193 PHE A O 1
ATOM 1556 N N . ASN A 1 194 ? -19.637 5.404 -0.262 1.00 95.69 194 ASN A N 1
ATOM 1557 C CA . ASN A 1 194 ? -21.098 5.452 -0.156 1.00 95.69 194 ASN A CA 1
ATOM 1558 C C . ASN A 1 194 ? -21.831 4.781 -1.326 1.00 95.69 194 ASN A C 1
ATOM 1560 O O . ASN A 1 194 ? -22.907 4.224 -1.127 1.00 95.69 194 ASN A O 1
ATOM 1564 N N . ASN A 1 195 ? -21.290 4.864 -2.541 1.00 94.75 195 ASN A N 1
ATOM 1565 C CA . ASN A 1 195 ? -22.002 4.440 -3.748 1.00 94.75 195 ASN A CA 1
ATOM 1566 C C . ASN A 1 195 ? -21.629 3.035 -4.213 1.00 94.75 195 ASN A C 1
ATOM 1568 O O . ASN A 1 195 ? -22.430 2.414 -4.903 1.00 94.75 195 ASN A O 1
ATOM 1572 N N . GLU A 1 196 ? -20.426 2.559 -3.889 1.00 94.56 196 GLU A N 1
ATOM 1573 C CA . GLU A 1 196 ? -19.936 1.261 -4.355 1.00 94.56 196 GLU A CA 1
ATOM 1574 C C . GLU A 1 196 ? -19.749 0.309 -3.174 1.00 94.56 196 GLU A C 1
ATOM 1576 O O . GLU A 1 196 ? -20.383 -0.745 -3.146 1.00 94.56 196 GLU A O 1
ATOM 1581 N N . ILE A 1 197 ? -18.991 0.706 -2.143 1.00 96.50 197 ILE A N 1
ATOM 1582 C CA . ILE A 1 197 ? -18.711 -0.175 -0.995 1.00 96.50 197 ILE A CA 1
ATOM 1583 C C . ILE A 1 197 ? -19.970 -0.492 -0.185 1.00 96.50 197 ILE A C 1
ATOM 1585 O O . ILE A 1 197 ? -20.270 -1.659 0.035 1.00 96.50 197 ILE A O 1
ATOM 1589 N N . GLN A 1 198 ? -20.749 0.517 0.210 1.00 95.88 198 GLN A N 1
ATOM 1590 C CA . GLN A 1 198 ? -21.984 0.329 0.993 1.00 95.88 198 GLN A CA 1
ATOM 1591 C C . GLN A 1 198 ? -23.068 -0.474 0.249 1.00 95.88 198 GLN A C 1
ATOM 1593 O O . GLN A 1 198 ? -24.059 -0.884 0.848 1.00 95.88 198 GLN A O 1
ATOM 1598 N N . THR A 1 199 ? -22.898 -0.694 -1.057 1.00 95.31 199 THR A N 1
ATOM 1599 C CA . THR A 1 199 ? -23.834 -1.463 -1.889 1.00 95.31 199 THR A CA 1
ATOM 1600 C C . THR A 1 199 ? -23.410 -2.916 -2.100 1.00 95.31 199 THR A C 1
ATOM 1602 O O . THR A 1 199 ? -24.135 -3.669 -2.753 1.00 95.31 199 THR A O 1
ATOM 1605 N N . ILE A 1 200 ? -22.255 -3.320 -1.556 1.00 94.94 200 ILE A N 1
ATOM 1606 C CA . ILE A 1 200 ? -21.757 -4.693 -1.652 1.00 94.94 200 ILE A CA 1
ATOM 1607 C C . ILE A 1 200 ? -22.768 -5.647 -0.992 1.00 94.94 200 ILE A C 1
ATOM 1609 O O . ILE A 1 200 ? -23.142 -5.442 0.168 1.00 94.94 200 ILE A O 1
ATOM 1613 N N . PRO A 1 201 ? -23.230 -6.692 -1.705 1.00 91.06 201 PRO A N 1
ATOM 1614 C CA . PRO A 1 201 ? -24.072 -7.725 -1.115 1.00 91.06 201 PRO A CA 1
ATOM 1615 C C . PRO A 1 201 ? -23.375 -8.385 0.074 1.00 91.06 201 PRO A C 1
ATOM 1617 O O . PRO A 1 201 ? -22.17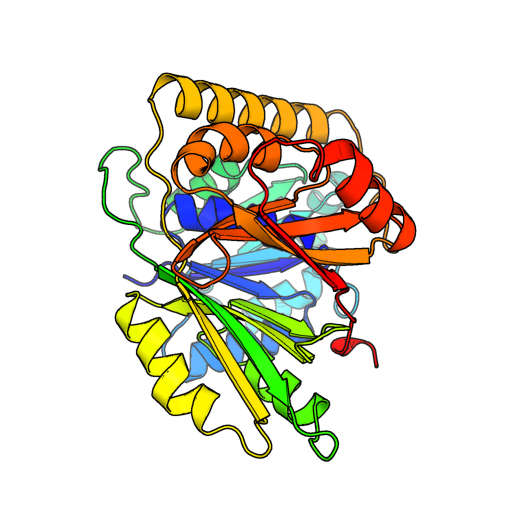0 -8.606 0.035 1.00 91.06 201 PRO A O 1
ATOM 1620 N N . GLU A 1 202 ? -24.140 -8.725 1.113 1.00 93.12 202 GLU A N 1
ATOM 1621 C CA . GLU A 1 202 ? -23.622 -9.433 2.296 1.00 93.12 202 GLU A CA 1
ATOM 1622 C C . GLU A 1 202 ? -22.579 -8.635 3.103 1.00 93.12 202 GLU A C 1
ATOM 1624 O O . GLU A 1 202 ? -21.873 -9.194 3.942 1.00 93.12 202 GLU A O 1
ATOM 1629 N N . LEU A 1 203 ? -22.526 -7.311 2.916 1.00 96.19 203 LEU A N 1
ATOM 1630 C CA . LEU A 1 203 ? -21.821 -6.406 3.816 1.00 96.19 203 LEU A CA 1
ATOM 1631 C C . LEU A 1 203 ? -22.542 -6.353 5.172 1.00 96.19 203 LEU A C 1
ATOM 1633 O O . LEU A 1 203 ? -23.738 -6.065 5.245 1.00 96.19 203 LEU A O 1
ATOM 1637 N N . GLU A 1 204 ? -21.820 -6.643 6.251 1.00 96.88 204 GLU A N 1
ATOM 1638 C CA . GLU A 1 204 ? -22.322 -6.510 7.622 1.00 96.88 204 GLU A CA 1
ATOM 1639 C C . GLU A 1 204 ? -22.069 -5.098 8.152 1.00 96.88 204 GLU A C 1
ATOM 1641 O O . GLU A 1 204 ? -22.977 -4.451 8.674 1.00 96.88 204 GLU A O 1
ATOM 1646 N N . HIS A 1 205 ? -20.839 -4.610 7.991 1.00 95.44 205 HIS A N 1
ATOM 1647 C CA . HIS A 1 205 ? -20.414 -3.295 8.457 1.00 95.44 205 HIS A CA 1
ATOM 1648 C C . HIS A 1 205 ? -19.262 -2.773 7.600 1.00 95.44 205 HIS A C 1
ATOM 1650 O O . HIS A 1 205 ? -18.439 -3.551 7.120 1.00 95.44 205 HIS A O 1
ATOM 1656 N N . ALA A 1 206 ? -19.178 -1.457 7.417 1.00 96.50 206 ALA A N 1
ATOM 1657 C CA . ALA A 1 206 ? -18.010 -0.835 6.806 1.00 96.50 206 ALA A CA 1
ATOM 1658 C C . ALA A 1 206 ? -17.721 0.538 7.401 1.00 96.50 206 ALA A C 1
ATOM 1660 O O . ALA A 1 206 ? -18.632 1.317 7.688 1.00 96.50 206 ALA A O 1
ATOM 1661 N N . GLU A 1 207 ? -16.437 0.858 7.505 1.00 95.19 207 GLU A N 1
ATOM 1662 C CA . GLU A 1 207 ? -15.943 2.140 8.001 1.00 95.19 207 GLU A CA 1
ATOM 1663 C C . GLU A 1 207 ? -14.954 2.749 7.017 1.00 95.19 207 GLU A C 1
ATOM 1665 O O . GLU A 1 207 ? -14.232 2.032 6.328 1.00 95.19 207 GLU A O 1
ATOM 1670 N N . ILE A 1 208 ? -14.913 4.081 6.973 1.00 95.00 208 ILE A N 1
ATOM 1671 C CA . ILE A 1 208 ? -13.932 4.845 6.206 1.00 95.00 208 ILE A CA 1
ATOM 1672 C C . ILE A 1 208 ? -13.108 5.728 7.146 1.00 95.00 208 ILE A C 1
ATOM 1674 O O . ILE A 1 208 ? -13.653 6.441 7.989 1.00 95.00 208 ILE A O 1
ATOM 1678 N N . CYS A 1 209 ? -11.794 5.714 6.950 1.00 94.12 209 CYS A N 1
ATOM 1679 C CA . CYS A 1 209 ? -10.818 6.541 7.647 1.00 94.12 209 CYS A CA 1
ATOM 1680 C C . CYS A 1 209 ? -10.024 7.361 6.616 1.00 94.12 209 CYS A C 1
ATOM 1682 O O . CYS A 1 209 ? -9.019 6.872 6.089 1.00 94.12 209 CYS A O 1
ATOM 1684 N N . PRO A 1 210 ? -10.460 8.592 6.280 1.00 92.38 210 PRO A N 1
ATOM 1685 C CA . PRO A 1 210 ? -9.699 9.473 5.400 1.00 92.38 210 PRO A CA 1
ATOM 1686 C C . PRO A 1 210 ? -8.303 9.770 5.953 1.00 92.38 210 PRO A C 1
ATOM 1688 O O . PRO A 1 210 ? -8.147 10.026 7.149 1.00 92.38 210 PRO A O 1
ATOM 1691 N N . VAL A 1 211 ? -7.306 9.752 5.072 1.00 90.12 211 VAL A N 1
ATOM 1692 C CA . VAL A 1 211 ? -5.899 10.019 5.388 1.00 90.12 211 VAL A CA 1
ATOM 1693 C C . VAL A 1 211 ? -5.622 11.518 5.311 1.00 90.12 211 VAL A C 1
ATOM 1695 O O . VAL A 1 211 ? -6.025 12.184 4.355 1.00 90.12 211 VAL A O 1
ATOM 1698 N N . HIS A 1 212 ? -4.884 12.039 6.291 1.00 83.62 212 HIS A N 1
ATOM 1699 C CA . HIS A 1 212 ? -4.506 13.448 6.389 1.00 83.62 212 HIS A CA 1
ATOM 1700 C C . HIS A 1 212 ? -3.003 13.624 6.546 1.00 83.62 212 HIS A C 1
ATOM 1702 O O . HIS A 1 212 ? -2.295 12.770 7.072 1.00 83.62 212 HIS A O 1
ATOM 1708 N N . ASN A 1 213 ? -2.519 14.794 6.139 1.00 78.69 213 ASN A N 1
ATOM 1709 C CA . ASN A 1 213 ? -1.179 15.226 6.508 1.00 78.69 213 ASN A CA 1
ATOM 1710 C C . ASN A 1 213 ? -1.198 15.742 7.939 1.00 78.69 213 ASN A C 1
ATOM 1712 O O . ASN A 1 213 ? -1.954 16.662 8.254 1.00 78.69 213 ASN A O 1
ATOM 1716 N N . LEU A 1 214 ? -0.341 15.177 8.782 1.00 80.25 214 LEU A N 1
ATOM 1717 C CA . LEU A 1 214 ? -0.105 15.730 10.102 1.00 80.25 214 LEU A CA 1
ATOM 1718 C C . LEU A 1 214 ? 0.735 17.007 9.968 1.00 80.25 214 LEU A C 1
ATOM 1720 O O . LEU A 1 214 ? 1.772 17.008 9.301 1.00 80.25 214 LEU A O 1
ATOM 1724 N N . ILE A 1 215 ? 0.271 18.098 10.575 1.00 81.38 215 ILE A N 1
ATOM 1725 C CA . ILE A 1 215 ? 1.038 19.343 10.662 1.00 81.38 215 ILE A CA 1
ATOM 1726 C C . ILE A 1 215 ? 2.034 19.160 11.804 1.00 81.38 215 ILE A C 1
ATOM 1728 O O . ILE A 1 215 ? 1.636 18.852 12.919 1.00 81.38 215 ILE A O 1
ATOM 1732 N N . LEU A 1 216 ? 3.321 19.311 11.506 1.00 82.06 216 LEU A N 1
ATOM 1733 C CA . LEU A 1 216 ? 4.415 19.111 12.453 1.00 82.06 216 LEU A CA 1
ATOM 1734 C C . LEU A 1 216 ? 5.299 20.355 12.496 1.00 82.06 216 LEU A C 1
ATOM 1736 O O . LEU A 1 216 ? 5.381 21.102 11.517 1.00 82.06 216 LEU A O 1
ATOM 1740 N N . GLU A 1 217 ? 6.008 20.544 13.607 1.00 83.44 217 GLU A N 1
ATOM 1741 C CA . GLU A 1 217 ? 7.058 21.558 13.700 1.00 83.44 217 GLU A CA 1
ATOM 1742 C C . GLU A 1 217 ? 8.181 21.308 12.673 1.00 83.44 217 GLU A C 1
ATOM 1744 O O . GLU A 1 217 ? 8.537 20.165 12.369 1.00 83.44 217 GLU A O 1
ATOM 1749 N N . GLU A 1 218 ? 8.789 22.382 12.157 1.00 81.88 218 GLU A N 1
ATOM 1750 C CA . GLU A 1 218 ? 9.867 22.297 11.154 1.00 81.88 218 GLU A CA 1
ATOM 1751 C C . GLU A 1 218 ? 11.077 21.482 11.639 1.00 81.88 218 GLU A C 1
ATOM 1753 O O . GLU A 1 218 ? 11.722 20.780 10.854 1.00 81.88 218 GLU A O 1
ATOM 1758 N N . SER A 1 219 ? 11.371 21.541 12.939 1.00 81.56 219 SER A N 1
ATOM 1759 C CA . SER A 1 219 ? 12.407 20.747 13.608 1.00 81.56 219 SER A CA 1
ATOM 1760 C C . SER A 1 219 ? 12.141 19.245 13.456 1.00 81.56 219 SER A C 1
ATOM 1762 O O . SER A 1 219 ? 13.020 18.497 13.028 1.00 81.56 219 SER A O 1
ATOM 1764 N N . THR A 1 220 ? 10.913 18.815 13.736 1.00 82.00 220 THR A N 1
ATOM 1765 C CA . THR A 1 220 ? 10.458 17.426 13.631 1.00 82.00 220 THR A CA 1
ATOM 1766 C C . THR A 1 220 ? 10.496 16.936 12.191 1.00 82.00 220 THR A C 1
ATOM 1768 O O . THR A 1 220 ? 11.026 15.859 11.923 1.00 82.00 220 THR A O 1
ATOM 1771 N N . ILE A 1 221 ? 10.010 17.744 11.244 1.00 76.75 221 ILE A N 1
ATOM 1772 C CA . ILE A 1 221 ? 10.082 17.430 9.807 1.00 76.75 221 ILE A CA 1
ATOM 1773 C C . ILE A 1 221 ? 11.540 17.229 9.378 1.00 76.75 221 ILE A C 1
ATOM 1775 O O . ILE A 1 221 ? 11.859 16.266 8.684 1.00 76.75 221 ILE A O 1
ATOM 1779 N N . SER A 1 222 ? 12.439 18.105 9.830 1.00 73.19 222 SER A N 1
ATOM 1780 C CA . SER A 1 222 ? 13.867 18.009 9.518 1.00 73.19 222 SER A CA 1
ATOM 1781 C C . SER A 1 222 ? 14.487 16.715 10.054 1.00 73.19 222 SER A C 1
ATOM 1783 O O . SER A 1 222 ? 15.252 16.071 9.341 1.00 73.19 222 SER A O 1
ATOM 1785 N N . ILE A 1 223 ? 14.130 16.301 11.275 1.00 80.44 223 ILE A N 1
ATOM 1786 C CA . ILE A 1 223 ? 14.589 15.038 11.875 1.00 80.44 223 ILE A CA 1
ATOM 1787 C C . ILE A 1 223 ? 14.074 13.836 11.079 1.00 80.44 223 ILE A C 1
ATOM 1789 O O . ILE A 1 223 ? 14.858 12.946 10.756 1.00 80.44 223 ILE A O 1
ATOM 1793 N N . LEU A 1 224 ? 12.785 13.822 10.731 1.00 76.19 224 LEU A N 1
ATOM 1794 C CA . LEU A 1 224 ? 12.187 12.738 9.949 1.00 76.19 224 LEU A CA 1
ATOM 1795 C C . LEU A 1 224 ? 12.844 12.610 8.574 1.00 76.19 224 LEU A C 1
ATOM 1797 O O . LEU A 1 224 ? 13.215 11.513 8.182 1.00 76.19 224 LEU A O 1
ATOM 1801 N N . ASN A 1 225 ? 13.079 13.727 7.885 1.00 70.56 225 ASN A N 1
ATOM 1802 C CA . ASN A 1 225 ? 13.743 13.721 6.581 1.00 70.56 225 ASN A CA 1
ATOM 1803 C C . ASN A 1 225 ? 15.203 13.246 6.664 1.00 70.56 225 ASN A C 1
ATOM 1805 O O . ASN A 1 225 ? 15.692 12.586 5.749 1.00 70.56 225 ASN A O 1
ATOM 1809 N N . LEU A 1 226 ? 15.921 13.592 7.738 1.00 75.62 226 LEU A N 1
ATOM 1810 C CA . LEU A 1 226 ? 17.281 13.098 7.971 1.00 75.62 226 LEU A CA 1
ATOM 1811 C C . LEU A 1 226 ? 17.291 11.592 8.237 1.00 75.62 226 LEU A C 1
ATOM 1813 O O . LEU A 1 226 ? 18.152 10.891 7.712 1.00 75.62 226 LEU A O 1
ATOM 1817 N N . ALA A 1 227 ? 16.338 11.104 9.027 1.00 72.25 227 ALA A N 1
ATOM 1818 C CA . ALA A 1 227 ? 16.212 9.686 9.315 1.00 72.25 227 ALA A CA 1
ATOM 1819 C C . ALA A 1 227 ? 15.803 8.883 8.077 1.00 72.25 227 ALA A C 1
ATOM 1821 O O . ALA A 1 227 ? 16.429 7.868 7.806 1.00 72.25 227 ALA A O 1
ATOM 1822 N N . ASP A 1 228 ? 14.843 9.372 7.285 1.00 64.62 228 ASP A N 1
ATOM 1823 C CA . ASP A 1 228 ? 14.448 8.748 6.019 1.00 64.62 228 ASP A CA 1
ATOM 1824 C C . ASP A 1 228 ? 15.682 8.613 5.102 1.00 64.62 228 ASP A C 1
ATOM 1826 O O . ASP A 1 228 ? 15.951 7.527 4.596 1.00 64.62 228 ASP A O 1
ATOM 1830 N N . LYS A 1 229 ? 16.520 9.656 4.974 1.00 65.62 229 LYS A N 1
ATOM 1831 C CA . LYS A 1 229 ? 17.785 9.583 4.212 1.00 65.62 229 LYS A CA 1
ATOM 1832 C C . LYS A 1 229 ? 18.770 8.556 4.776 1.00 65.62 229 LYS A C 1
ATOM 1834 O O . LYS A 1 229 ? 19.301 7.757 4.011 1.00 65.62 229 LYS A O 1
ATOM 1839 N N . ALA A 1 230 ? 18.985 8.554 6.091 1.00 67.31 230 ALA A N 1
ATOM 1840 C CA . ALA A 1 230 ? 19.913 7.637 6.752 1.00 67.31 230 ALA A CA 1
ATOM 1841 C C . ALA A 1 230 ? 19.459 6.170 6.663 1.00 67.31 230 ALA A C 1
ATOM 1843 O O . ALA A 1 230 ? 20.273 5.294 6.395 1.00 67.31 230 ALA A O 1
ATOM 1844 N N . PHE A 1 231 ? 18.164 5.892 6.839 1.00 64.12 231 PHE A N 1
ATOM 1845 C CA . PHE A 1 231 ? 17.610 4.545 6.699 1.00 64.12 231 PHE A CA 1
ATOM 1846 C C . PHE A 1 231 ? 17.637 4.062 5.268 1.00 64.12 231 PHE A C 1
ATOM 1848 O O . PHE A 1 231 ? 17.915 2.889 5.043 1.00 64.12 231 PHE A O 1
ATOM 1855 N N . THR A 1 232 ? 17.386 4.968 4.318 1.00 54.72 232 THR A N 1
ATOM 1856 C CA . THR A 1 232 ? 17.577 4.674 2.905 1.00 54.72 232 THR A CA 1
ATOM 1857 C C . THR A 1 232 ? 19.032 4.210 2.769 1.00 54.72 232 THR A C 1
ATOM 1859 O O . THR A 1 232 ? 19.210 3.034 2.488 1.00 54.72 232 THR A O 1
ATOM 1862 N N . GLU A 1 233 ? 20.045 5.022 3.116 1.00 50.66 233 GLU A N 1
ATOM 1863 C CA . GLU A 1 233 ? 21.489 4.683 3.052 1.00 50.66 233 GLU A CA 1
ATOM 1864 C C . GLU A 1 233 ? 21.897 3.359 3.753 1.00 50.66 233 GLU A C 1
ATOM 1866 O O . GLU A 1 233 ? 22.596 2.537 3.150 1.00 50.66 233 GLU A O 1
ATOM 1871 N N . ASP A 1 234 ? 21.439 3.104 4.983 1.00 46.50 234 ASP A N 1
ATOM 1872 C CA . ASP A 1 234 ? 21.749 1.881 5.748 1.00 46.50 234 ASP A CA 1
ATOM 1873 C C . ASP A 1 234 ? 21.102 0.616 5.150 1.00 46.50 234 ASP A C 1
ATOM 1875 O O . ASP A 1 234 ? 21.685 -0.478 5.203 1.00 46.50 234 ASP A O 1
ATOM 1879 N N . GLU A 1 235 ? 19.920 0.745 4.537 1.00 49.31 235 GLU A N 1
ATOM 1880 C CA . GLU A 1 235 ? 19.288 -0.338 3.783 1.00 49.31 235 GLU A CA 1
ATOM 1881 C C . GLU A 1 235 ? 20.021 -0.656 2.465 1.00 49.31 235 GLU A C 1
ATOM 1883 O O . GLU A 1 235 ? 19.928 -1.799 2.018 1.00 49.31 235 GLU A O 1
ATOM 1888 N N . TYR A 1 236 ? 20.821 0.260 1.885 1.00 35.75 236 TYR A N 1
ATOM 1889 C CA . TYR A 1 236 ? 21.713 -0.072 0.747 1.00 35.75 236 TYR A CA 1
ATOM 1890 C C . TYR A 1 236 ? 22.974 -0.815 1.174 1.00 35.75 236 TYR A C 1
ATOM 1892 O O . TYR A 1 236 ? 23.481 -1.649 0.424 1.00 35.75 236 TYR A O 1
ATOM 1900 N N . LEU A 1 237 ? 23.518 -0.509 2.355 1.00 31.59 237 LEU A N 1
ATOM 1901 C CA . LEU A 1 237 ? 24.767 -1.114 2.834 1.00 31.59 237 LEU A CA 1
ATOM 1902 C C . LEU A 1 237 ? 24.570 -2.538 3.365 1.00 31.59 237 LEU A C 1
ATOM 1904 O O . LEU A 1 237 ? 25.520 -3.321 3.441 1.00 31.59 237 LEU A O 1
ATOM 1908 N N . SER A 1 238 ? 23.331 -2.890 3.698 1.00 32.50 238 SER A N 1
ATOM 1909 C CA . SER A 1 238 ? 22.945 -4.242 4.070 1.00 32.50 238 SER A CA 1
ATOM 1910 C C . SER A 1 238 ? 22.221 -4.884 2.890 1.00 32.50 238 SER A C 1
ATOM 1912 O O . SER A 1 238 ? 21.074 -4.521 2.650 1.00 32.50 238 SER A O 1
ATOM 1914 N N . PRO A 1 239 ? 22.791 -5.873 2.173 1.00 31.83 239 PRO A N 1
ATOM 1915 C CA . PRO A 1 239 ? 21.991 -6.681 1.266 1.00 31.83 239 PRO A CA 1
ATOM 1916 C C . PRO A 1 239 ? 20.951 -7.404 2.123 1.00 31.83 239 PRO A C 1
ATOM 1918 O O . PRO A 1 239 ? 21.242 -8.451 2.713 1.00 31.83 239 PRO A O 1
ATOM 1921 N N . LYS A 1 240 ? 19.748 -6.830 2.266 1.00 40.44 240 LYS A N 1
ATOM 1922 C CA . LYS A 1 240 ? 18.620 -7.532 2.866 1.00 40.44 240 LYS A CA 1
ATOM 1923 C C . LYS A 1 240 ? 18.465 -8.779 2.010 1.00 40.44 240 LYS A C 1
ATOM 1925 O O . LYS A 1 240 ? 18.097 -8.710 0.842 1.00 40.44 240 LYS A O 1
ATOM 1930 N N . LYS A 1 241 ? 18.815 -9.938 2.570 1.00 38.31 241 LYS A N 1
ATOM 1931 C CA . LYS A 1 241 ? 18.373 -11.209 2.009 1.00 38.31 241 LYS A CA 1
ATOM 1932 C C . LYS A 1 241 ? 16.855 -11.116 2.001 1.00 38.31 241 LYS A C 1
ATOM 1934 O O . LYS A 1 241 ? 16.250 -11.163 3.068 1.00 38.31 241 LYS A O 1
ATOM 1939 N N . PHE A 1 242 ? 16.294 -10.885 0.818 1.00 42.28 242 PHE A N 1
ATOM 1940 C CA . PHE A 1 242 ? 14.863 -10.837 0.571 1.00 42.28 242 PHE A CA 1
ATOM 1941 C C . PHE A 1 242 ? 14.244 -12.099 1.172 1.00 42.28 242 PHE A C 1
ATOM 1943 O O . PHE A 1 242 ? 14.496 -13.212 0.706 1.00 42.28 242 PHE A O 1
ATOM 1950 N N . ASP A 1 243 ? 13.534 -11.929 2.284 1.00 47.75 243 ASP A N 1
ATOM 1951 C CA . ASP A 1 243 ? 12.930 -13.035 3.010 1.00 47.75 243 ASP A CA 1
ATOM 1952 C C . ASP A 1 243 ? 11.497 -13.185 2.511 1.00 47.75 243 ASP A C 1
ATOM 1954 O O . ASP A 1 243 ? 10.634 -12.365 2.815 1.00 47.75 243 ASP A O 1
ATOM 1958 N N . LYS A 1 244 ? 11.254 -14.218 1.701 1.00 52.88 244 LYS A N 1
ATOM 1959 C CA . LYS A 1 244 ? 9.926 -14.527 1.154 1.00 52.88 244 LYS A CA 1
ATOM 1960 C C . LYS A 1 244 ? 8.914 -14.962 2.223 1.00 52.88 244 LYS A C 1
ATOM 1962 O O . LYS A 1 244 ? 7.747 -15.126 1.900 1.00 52.88 244 LYS A O 1
ATOM 1967 N N . ASN A 1 245 ? 9.339 -15.138 3.478 1.00 63.34 245 ASN A N 1
ATOM 1968 C CA . ASN A 1 245 ? 8.493 -15.614 4.576 1.00 63.34 245 ASN A CA 1
ATOM 1969 C C . ASN A 1 245 ? 8.042 -14.507 5.536 1.00 63.34 245 ASN A C 1
ATOM 1971 O O . ASN A 1 245 ? 7.693 -14.790 6.685 1.00 63.34 245 ASN A O 1
ATOM 1975 N N . LYS A 1 246 ? 8.088 -13.241 5.121 1.00 78.44 246 LYS A N 1
ATOM 1976 C CA . LYS A 1 246 ? 7.584 -12.166 5.971 1.00 78.44 246 LYS A CA 1
ATOM 1977 C C . LYS A 1 246 ? 6.064 -12.177 5.998 1.00 78.44 246 LYS A C 1
ATOM 1979 O O . LYS A 1 246 ? 5.405 -12.437 4.998 1.00 78.44 246 LYS A O 1
ATOM 1984 N N . VAL A 1 247 ? 5.530 -11.877 7.170 1.00 88.62 247 VAL A N 1
ATOM 1985 C CA . VAL A 1 247 ? 4.111 -11.627 7.380 1.00 88.62 247 VAL A CA 1
ATOM 1986 C C . VAL A 1 247 ? 3.913 -10.153 7.680 1.00 88.62 247 VAL A C 1
ATOM 1988 O O . VAL A 1 247 ? 4.823 -9.469 8.164 1.00 88.62 247 VAL A O 1
ATOM 1991 N N . SER A 1 248 ? 2.707 -9.678 7.418 1.00 91.06 248 SER A N 1
ATOM 1992 C CA . SER A 1 248 ? 2.347 -8.290 7.643 1.00 91.06 248 SER A CA 1
ATOM 1993 C C . SER A 1 248 ? 1.046 -8.184 8.413 1.00 91.06 248 SER A C 1
ATOM 1995 O O . SER A 1 248 ? 0.167 -9.037 8.292 1.00 91.06 248 SER A O 1
ATOM 1997 N N . SER A 1 249 ? 0.930 -7.111 9.181 1.00 95.25 249 SER A N 1
ATOM 1998 C CA . SER A 1 249 ? -0.280 -6.776 9.921 1.00 95.25 249 SER A CA 1
ATOM 1999 C C . SER A 1 249 ? -0.543 -5.288 9.788 1.00 95.25 249 SER A C 1
ATOM 2001 O O . SER A 1 249 ? 0.389 -4.478 9.780 1.00 95.25 249 SER A O 1
ATOM 2003 N N . TYR A 1 250 ? -1.817 -4.918 9.758 1.00 96.31 250 TYR A N 1
ATOM 2004 C CA . TYR A 1 250 ? -2.191 -3.556 10.095 1.00 96.31 250 TYR A CA 1
ATOM 2005 C C . TYR A 1 250 ? -2.292 -3.400 11.611 1.00 96.31 250 TYR A C 1
ATOM 2007 O O . TYR A 1 250 ? -2.770 -4.297 12.298 1.00 96.31 250 TYR A O 1
ATOM 2015 N N . LEU A 1 251 ? -1.903 -2.242 12.132 1.00 97.19 251 LEU A N 1
ATOM 2016 C CA . LEU A 1 251 ? -2.124 -1.846 13.516 1.00 97.19 251 LEU A CA 1
ATOM 2017 C C . LEU A 1 251 ? -2.853 -0.507 13.542 1.00 97.19 251 LEU A C 1
ATOM 2019 O O . LEU A 1 251 ? -2.344 0.511 13.079 1.00 97.19 251 LEU A O 1
ATOM 2023 N N . PHE A 1 252 ? -4.058 -0.519 14.093 1.00 97.12 252 PHE A N 1
ATOM 2024 C CA . PHE A 1 252 ? -4.923 0.644 14.183 1.00 97.12 252 PHE A CA 1
ATOM 2025 C C . PHE A 1 252 ? -4.838 1.212 15.595 1.00 97.12 252 PHE A C 1
ATOM 2027 O O . PHE A 1 252 ? -5.177 0.526 16.564 1.00 97.12 252 PHE A O 1
ATOM 2034 N N . LEU A 1 253 ? -4.393 2.462 15.721 1.00 97.19 253 LEU A N 1
ATOM 2035 C CA . LEU A 1 253 ? -4.191 3.119 17.010 1.00 97.19 253 LEU A CA 1
ATOM 2036 C C . LEU A 1 253 ? -5.182 4.254 17.230 1.00 97.19 253 LEU A C 1
ATOM 2038 O O . LEU A 1 253 ? -5.419 5.088 16.356 1.00 97.19 253 LEU A O 1
ATOM 2042 N N . LYS A 1 254 ? -5.713 4.319 18.447 1.00 96.75 254 LYS A N 1
ATOM 2043 C CA . LYS A 1 254 ? -6.393 5.493 18.985 1.00 96.75 254 LYS A CA 1
ATOM 2044 C C . LYS A 1 254 ? -5.471 6.153 19.995 1.00 96.75 254 LYS A C 1
ATOM 2046 O O . LYS A 1 254 ? -4.979 5.475 20.896 1.00 96.75 254 LYS A O 1
ATOM 2051 N N . VAL A 1 255 ? -5.257 7.452 19.849 1.00 96.12 255 VAL A N 1
ATOM 2052 C CA . VAL A 1 255 ? -4.276 8.218 20.621 1.00 96.12 255 VAL A CA 1
ATOM 2053 C C . VAL A 1 255 ? -4.949 9.449 21.225 1.00 96.12 255 VAL A C 1
ATOM 2055 O O . VAL A 1 255 ? -5.897 9.990 20.657 1.00 96.12 255 VAL A O 1
ATOM 2058 N N . GLU A 1 256 ? -4.488 9.870 22.400 1.00 95.56 256 GLU A N 1
ATOM 2059 C CA . GLU A 1 256 ? -4.867 11.148 23.009 1.00 95.56 256 GLU A CA 1
ATOM 2060 C C . GLU A 1 256 ? -4.550 12.306 22.044 1.00 95.56 256 GLU A C 1
ATOM 2062 O O . GLU A 1 256 ? -3.420 12.381 21.557 1.00 95.56 256 GLU A O 1
ATOM 2067 N N . PRO A 1 257 ? -5.500 13.212 21.737 1.00 91.31 257 PRO A N 1
ATOM 2068 C CA . PRO A 1 257 ? -5.290 14.276 20.751 1.00 91.31 257 PRO A CA 1
ATOM 2069 C C . PRO A 1 257 ? -4.019 15.106 20.977 1.00 91.31 257 PRO A C 1
ATOM 2071 O O . PRO A 1 257 ? -3.288 15.395 20.035 1.00 91.31 257 PRO A O 1
ATOM 2074 N N . GLU A 1 258 ? -3.717 15.427 22.232 1.00 93.12 258 GLU A N 1
ATOM 2075 C CA . GLU A 1 258 ? -2.535 16.171 22.674 1.00 93.12 258 GLU A CA 1
ATOM 2076 C C . GLU A 1 258 ? -1.211 15.400 22.541 1.00 93.12 258 GLU A C 1
ATOM 2078 O O . GLU A 1 258 ? -0.147 15.993 22.689 1.00 93.12 258 GLU A O 1
ATOM 2083 N N . LYS A 1 259 ? -1.262 14.088 22.274 1.00 94.12 259 LYS A N 1
ATOM 2084 C CA . LYS A 1 259 ? -0.095 13.208 22.107 1.00 94.12 259 LYS A CA 1
ATOM 2085 C C . LYS A 1 259 ? 0.168 12.789 20.666 1.00 94.12 259 LYS A C 1
ATOM 2087 O O . LYS A 1 259 ? 1.172 12.133 20.407 1.00 94.12 259 LYS A O 1
ATOM 2092 N N . ILE A 1 260 ? -0.686 13.178 19.721 1.00 91.81 260 ILE A N 1
ATOM 2093 C CA . ILE A 1 260 ? -0.551 12.802 18.306 1.00 91.81 260 ILE A CA 1
ATOM 2094 C C . ILE A 1 260 ? 0.800 13.263 17.736 1.00 91.81 260 ILE A C 1
ATOM 2096 O O . ILE A 1 260 ? 1.516 12.454 17.145 1.00 91.81 260 ILE A O 1
ATOM 2100 N N . GLU A 1 261 ? 1.164 14.532 17.940 1.00 89.62 261 GLU A N 1
ATOM 2101 C CA . GLU A 1 261 ? 2.420 15.101 17.426 1.00 89.62 261 GLU A CA 1
ATOM 2102 C C . GLU A 1 261 ? 3.661 14.504 18.108 1.00 89.62 261 GLU A C 1
ATOM 2104 O O . GLU A 1 26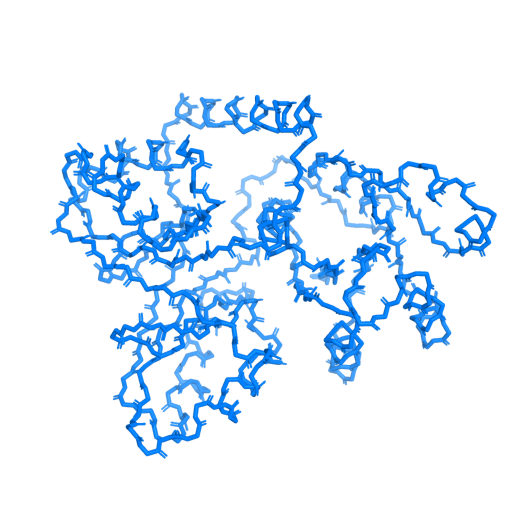1 ? 4.664 14.264 17.439 1.00 89.62 261 GLU A O 1
ATOM 2109 N N . ASP A 1 262 ? 3.572 14.189 19.406 1.00 88.25 262 ASP A N 1
ATOM 2110 C CA . ASP A 1 262 ? 4.659 13.574 20.182 1.00 88.25 262 ASP A CA 1
ATOM 2111 C C . ASP A 1 262 ? 4.947 12.132 19.725 1.00 88.25 262 ASP A C 1
ATOM 2113 O O . ASP A 1 262 ? 6.100 11.705 19.635 1.00 88.25 262 ASP A O 1
ATOM 2117 N N . ILE A 1 263 ? 3.892 11.353 19.464 1.00 91.38 263 ILE A N 1
ATOM 2118 C CA . ILE A 1 263 ? 3.997 9.917 19.179 1.00 91.38 263 ILE A CA 1
ATOM 2119 C C . ILE A 1 263 ? 4.340 9.659 17.708 1.00 91.38 263 ILE A C 1
ATOM 2121 O O . ILE A 1 263 ? 5.052 8.697 17.408 1.00 91.38 263 ILE A O 1
ATOM 2125 N N . TYR A 1 264 ? 3.867 10.501 16.783 1.00 90.06 264 TYR A N 1
ATOM 2126 C CA . TYR A 1 264 ? 4.031 10.263 15.348 1.00 90.06 264 TYR A CA 1
ATOM 2127 C C . TYR A 1 264 ? 5.489 10.013 14.917 1.00 90.06 264 TYR A C 1
ATOM 2129 O O . TYR A 1 264 ? 5.722 9.020 14.219 1.00 90.06 264 TYR A O 1
ATOM 2137 N N . PRO A 1 265 ? 6.493 10.805 15.352 1.00 88.00 265 PRO A N 1
ATOM 2138 C CA . PRO A 1 265 ? 7.882 10.547 14.990 1.00 88.00 265 PRO A CA 1
ATOM 2139 C C . PRO A 1 265 ? 8.396 9.207 15.518 1.00 88.00 265 PRO A C 1
ATOM 2141 O O . PRO A 1 265 ? 9.070 8.487 14.791 1.00 88.00 265 PRO A O 1
ATOM 2144 N N . SER A 1 266 ? 8.040 8.839 16.752 1.00 89.69 266 SER A N 1
ATOM 2145 C CA . SER A 1 266 ? 8.430 7.560 17.364 1.00 89.69 266 SER A CA 1
ATOM 2146 C C . SER A 1 266 ? 7.895 6.367 16.566 1.00 89.69 266 SER A C 1
ATOM 2148 O O . SER A 1 266 ? 8.636 5.431 16.266 1.00 89.69 266 SER A O 1
ATOM 2150 N N . LEU A 1 267 ? 6.626 6.435 16.144 1.00 89.81 267 LEU A N 1
ATOM 2151 C CA . LEU A 1 267 ? 6.013 5.409 15.298 1.00 89.81 267 LEU A CA 1
ATOM 2152 C C . LEU A 1 267 ? 6.678 5.341 13.925 1.00 89.81 267 LEU A C 1
ATOM 2154 O O . LEU A 1 267 ? 7.034 4.258 13.473 1.00 89.81 267 LEU A O 1
ATOM 2158 N N . LYS A 1 268 ? 6.854 6.492 13.263 1.00 83.62 268 LYS A N 1
ATOM 2159 C CA . LYS A 1 268 ? 7.401 6.553 11.903 1.00 83.62 268 LYS A CA 1
ATOM 2160 C C . LYS A 1 268 ? 8.856 6.074 11.836 1.00 83.62 268 LYS A C 1
ATOM 2162 O O . LYS A 1 268 ? 9.245 5.476 10.845 1.00 83.62 268 LYS A O 1
ATOM 2167 N N . LEU A 1 269 ? 9.646 6.316 12.883 1.00 83.69 269 LEU A N 1
ATOM 2168 C CA . LEU A 1 269 ? 11.056 5.918 12.953 1.00 83.69 269 LEU A CA 1
ATOM 2169 C C . LEU A 1 269 ? 11.269 4.473 13.420 1.00 83.69 269 LEU A C 1
ATOM 2171 O O . LEU A 1 269 ? 12.409 4.006 13.484 1.00 83.69 269 LEU A O 1
ATOM 2175 N N . ASN A 1 270 ? 10.205 3.752 13.777 1.00 86.00 270 ASN A N 1
ATOM 2176 C CA . ASN A 1 270 ? 10.335 2.356 14.149 1.00 86.00 270 ASN A CA 1
ATOM 2177 C C . ASN A 1 270 ? 10.690 1.511 12.911 1.00 86.00 270 ASN A C 1
ATOM 2179 O O . ASN A 1 270 ? 9.952 1.472 11.935 1.00 86.00 270 ASN A O 1
ATOM 2183 N N . LYS A 1 271 ? 11.790 0.756 12.980 1.00 81.19 271 LYS A N 1
ATOM 2184 C CA . LYS A 1 271 ? 12.308 -0.076 11.874 1.00 81.19 271 LYS A CA 1
ATOM 2185 C C . LYS A 1 271 ? 11.351 -1.159 11.345 1.00 81.19 271 LYS A C 1
ATOM 2187 O O . LYS A 1 271 ? 11.616 -1.747 10.302 1.00 81.19 271 LYS A O 1
ATOM 2192 N N . HIS A 1 272 ? 10.317 -1.512 12.107 1.00 85.12 272 HIS A N 1
ATOM 2193 C CA . HIS A 1 272 ? 9.305 -2.502 11.730 1.00 85.12 272 HIS A CA 1
ATOM 2194 C C . HIS A 1 272 ? 8.054 -1.865 11.121 1.00 85.12 272 HIS A C 1
ATOM 2196 O O . HIS A 1 272 ? 7.204 -2.575 10.580 1.00 85.12 272 HIS A O 1
ATOM 2202 N N . VAL A 1 273 ? 7.943 -0.541 11.219 1.00 84.88 273 VAL A N 1
ATOM 2203 C CA . VAL A 1 273 ? 6.880 0.250 10.619 1.00 84.88 273 VAL A CA 1
ATOM 2204 C C . VAL A 1 273 ? 7.290 0.580 9.193 1.00 84.88 273 VAL A C 1
ATOM 2206 O O . VAL A 1 273 ? 8.192 1.374 8.956 1.00 84.88 273 VAL A O 1
ATOM 2209 N N . ILE A 1 274 ? 6.608 -0.036 8.230 1.00 80.50 274 ILE A N 1
ATOM 2210 C CA . ILE A 1 274 ? 6.784 0.294 6.809 1.00 80.50 274 ILE A CA 1
ATOM 2211 C C . ILE A 1 274 ? 6.029 1.580 6.482 1.00 80.50 274 ILE A C 1
ATOM 2213 O O . ILE A 1 274 ? 6.437 2.368 5.634 1.00 80.50 274 ILE A O 1
ATOM 2217 N N . TYR A 1 275 ? 4.897 1.784 7.153 1.00 80.56 275 TYR A N 1
ATOM 2218 C CA . TYR A 1 275 ? 4.051 2.935 6.920 1.00 80.56 275 TYR A CA 1
ATOM 2219 C C . TYR A 1 275 ? 3.266 3.331 8.163 1.00 80.56 275 TYR A C 1
ATOM 2221 O O . TYR A 1 275 ? 2.802 2.470 8.909 1.00 80.56 275 TYR A O 1
ATOM 2229 N N . CYS A 1 276 ? 3.094 4.637 8.352 1.00 87.62 276 CYS A N 1
ATOM 2230 C CA . CYS A 1 276 ? 2.353 5.228 9.456 1.00 87.62 276 CYS A CA 1
ATOM 2231 C C . CYS A 1 276 ? 1.509 6.381 8.916 1.00 87.62 276 CYS A C 1
ATOM 2233 O O . CYS A 1 276 ? 2.036 7.459 8.619 1.00 87.62 276 CYS A O 1
ATOM 2235 N N . ASP A 1 277 ? 0.209 6.133 8.782 1.00 89.38 277 ASP A N 1
ATOM 2236 C CA . ASP A 1 277 ? -0.744 7.109 8.283 1.00 89.38 277 ASP A CA 1
ATOM 2237 C C . ASP A 1 277 ? -1.528 7.762 9.400 1.00 89.38 277 ASP A C 1
ATOM 2239 O O . ASP A 1 277 ? -2.029 7.072 10.283 1.00 89.38 277 ASP A O 1
ATOM 2243 N N . TYR A 1 278 ? -1.686 9.081 9.320 1.00 91.50 278 TYR A N 1
ATOM 2244 C CA . TYR A 1 278 ? -2.586 9.823 10.191 1.00 91.50 278 TYR A CA 1
ATOM 2245 C C . TYR A 1 278 ? -3.977 9.891 9.556 1.00 91.50 278 TYR A C 1
ATOM 2247 O O . TYR A 1 278 ? -4.126 10.318 8.410 1.00 91.50 278 TYR A O 1
ATOM 2255 N N . THR A 1 279 ? -5.007 9.477 10.289 1.00 92.25 279 THR A N 1
ATOM 2256 C CA . THR A 1 279 ? -6.373 9.361 9.771 1.00 92.25 279 THR A CA 1
ATOM 2257 C C . THR A 1 279 ? -7.386 10.130 10.605 1.00 92.25 279 THR A C 1
ATOM 2259 O O . THR A 1 279 ? -7.273 10.246 11.825 1.00 92.25 279 THR A O 1
ATOM 2262 N N . SER A 1 280 ? -8.437 10.622 9.946 1.00 87.12 280 SER A N 1
ATOM 2263 C CA . SER A 1 280 ? -9.644 11.090 10.626 1.00 87.12 280 SER A CA 1
ATOM 2264 C C . SER A 1 280 ? -10.603 9.918 10.773 1.00 87.12 280 SER A C 1
ATOM 2266 O O . SER A 1 280 ? -10.981 9.310 9.775 1.00 87.12 280 SER A O 1
ATOM 2268 N N . GLY A 1 281 ? -11.018 9.612 11.993 1.00 83.00 281 GLY A N 1
ATOM 2269 C CA . GLY A 1 281 ? -11.908 8.492 12.265 1.00 83.00 281 GLY A CA 1
ATOM 2270 C C . GLY A 1 281 ? -11.858 8.106 13.734 1.00 83.00 281 GLY A C 1
ATOM 2271 O O . GLY A 1 281 ? -11.408 8.881 14.579 1.00 83.00 281 GLY A O 1
ATOM 2272 N N . TYR A 1 282 ? -12.317 6.895 14.047 1.00 87.81 282 TYR A N 1
ATOM 2273 C CA . TYR A 1 282 ? -12.190 6.356 15.401 1.00 87.81 282 TYR A CA 1
ATOM 2274 C C . TYR A 1 282 ? -10.727 6.062 15.773 1.00 87.81 282 TYR A C 1
ATOM 2276 O O . TYR A 1 282 ? -10.344 6.207 16.937 1.00 87.81 282 TYR A O 1
ATOM 2284 N N . TYR A 1 283 ? -9.928 5.674 14.778 1.00 93.88 283 TYR A N 1
ATOM 2285 C CA . TYR A 1 283 ? -8.489 5.472 14.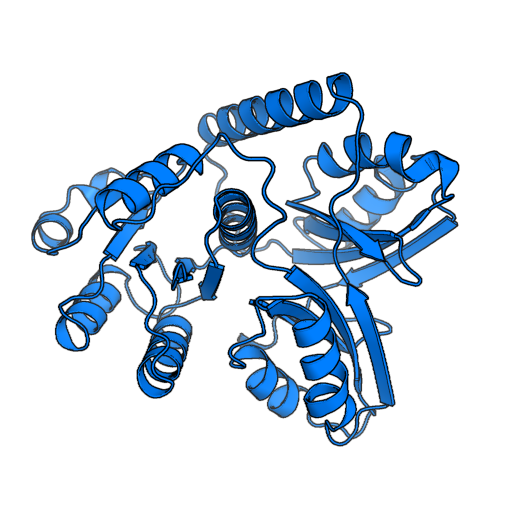881 1.00 93.88 283 TYR A CA 1
ATOM 2286 C C . TYR A 1 283 ? -7.758 6.670 14.267 1.00 93.88 283 TYR A C 1
ATOM 2288 O O . TYR A 1 283 ? -8.139 7.165 13.206 1.00 93.88 283 TYR A O 1
ATOM 2296 N N . ASN A 1 284 ? -6.732 7.147 14.969 1.00 94.38 284 ASN A N 1
ATOM 2297 C CA . ASN A 1 284 ? -5.906 8.284 14.568 1.00 94.38 284 ASN A CA 1
ATOM 2298 C C . ASN A 1 284 ? -4.720 7.847 13.715 1.00 94.38 284 ASN A C 1
ATOM 2300 O O . ASN A 1 284 ? -4.255 8.636 12.901 1.00 94.38 284 ASN A O 1
ATOM 2304 N N . PHE A 1 285 ? -4.236 6.617 13.908 1.00 95.19 285 PHE A N 1
ATOM 2305 C CA . PHE A 1 285 ? -3.164 6.065 13.093 1.00 95.19 285 PHE A CA 1
ATOM 2306 C C . PHE A 1 285 ? -3.524 4.703 12.521 1.00 95.19 285 PHE A C 1
ATOM 2308 O O . PHE A 1 285 ? -4.054 3.844 13.230 1.00 95.19 285 PHE A O 1
ATOM 2315 N N . VAL A 1 286 ? -3.161 4.506 11.257 1.00 94.88 286 VAL A N 1
ATOM 2316 C CA . VAL A 1 286 ? -3.122 3.202 10.597 1.00 94.88 286 VAL A CA 1
ATOM 2317 C C . VAL A 1 286 ? -1.671 2.903 10.259 1.00 94.88 286 VAL A C 1
ATOM 2319 O O . VAL A 1 286 ? -1.029 3.625 9.499 1.00 94.88 286 VAL A O 1
ATOM 2322 N N . ILE A 1 287 ? -1.143 1.844 10.859 1.00 94.06 287 ILE A N 1
ATOM 2323 C CA . ILE A 1 287 ? 0.257 1.454 10.738 1.00 94.06 287 ILE A CA 1
ATOM 2324 C C . ILE A 1 287 ? 0.334 0.137 9.982 1.00 94.06 287 ILE A C 1
ATOM 2326 O O . ILE A 1 287 ? -0.443 -0.776 10.249 1.00 94.06 287 ILE A O 1
ATOM 2330 N N . TYR A 1 288 ? 1.284 0.030 9.060 1.00 90.69 288 TYR A N 1
ATOM 2331 C CA . TYR A 1 288 ? 1.621 -1.224 8.402 1.00 90.69 288 TYR A CA 1
ATOM 2332 C C . TYR A 1 288 ? 2.917 -1.782 8.982 1.00 90.69 288 TYR A C 1
ATOM 2334 O O . TYR A 1 288 ? 3.970 -1.142 8.892 1.00 90.69 288 TYR A O 1
ATOM 2342 N N . LEU A 1 289 ? 2.828 -2.974 9.564 1.00 90.69 289 LEU A N 1
ATOM 2343 C CA . LEU A 1 289 ? 3.936 -3.666 10.208 1.00 90.69 289 LEU A CA 1
ATOM 2344 C C . LEU A 1 289 ? 4.384 -4.867 9.392 1.00 90.69 289 LEU A C 1
ATOM 2346 O O . LEU A 1 289 ? 3.573 -5.560 8.777 1.00 90.69 289 LEU A O 1
ATOM 2350 N N . GLU A 1 290 ? 5.679 -5.150 9.468 1.00 86.38 290 GLU A N 1
ATOM 2351 C CA . GLU A 1 290 ? 6.276 -6.336 8.872 1.00 86.38 290 GLU A CA 1
ATOM 2352 C C . GLU A 1 290 ? 7.137 -7.097 9.885 1.00 86.38 290 GLU A C 1
ATOM 2354 O O . GLU A 1 290 ? 7.925 -6.527 10.647 1.00 86.38 290 GLU A O 1
ATOM 2359 N N . GLY A 1 291 ? 7.001 -8.421 9.878 1.00 86.50 291 GLY A N 1
ATOM 2360 C CA . GLY A 1 291 ? 7.751 -9.317 10.745 1.00 86.50 291 GLY A CA 1
ATOM 2361 C C . GLY A 1 291 ? 8.002 -10.667 10.087 1.00 86.50 291 GLY A C 1
ATOM 2362 O O . GLY A 1 291 ? 7.455 -10.986 9.041 1.00 86.50 291 GLY A O 1
ATOM 2363 N N . THR A 1 292 ? 8.836 -11.496 10.709 1.00 86.19 292 THR A N 1
ATOM 2364 C CA . THR A 1 292 ? 9.127 -12.849 10.201 1.00 86.19 292 THR A CA 1
ATOM 2365 C C . THR A 1 292 ? 8.035 -13.871 10.540 1.00 86.19 292 THR A C 1
ATOM 2367 O O . THR A 1 292 ? 8.061 -1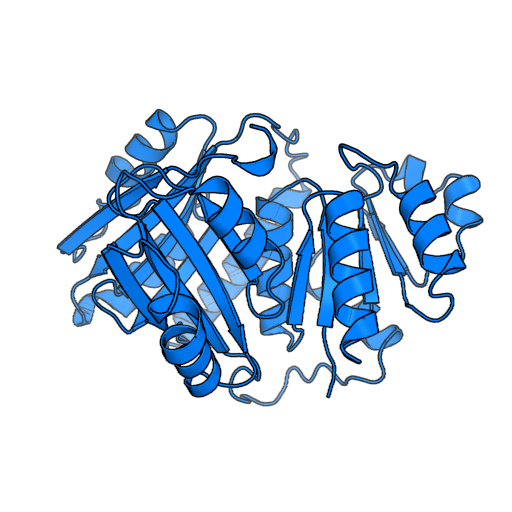4.983 10.032 1.00 86.19 292 THR A O 1
ATOM 2370 N N . HIS A 1 293 ? 7.134 -13.544 11.468 1.00 89.75 293 HIS A N 1
ATOM 2371 C CA . HIS A 1 293 ? 5.958 -14.321 11.885 1.00 89.75 293 HIS A CA 1
ATOM 2372 C C . HIS A 1 293 ? 5.1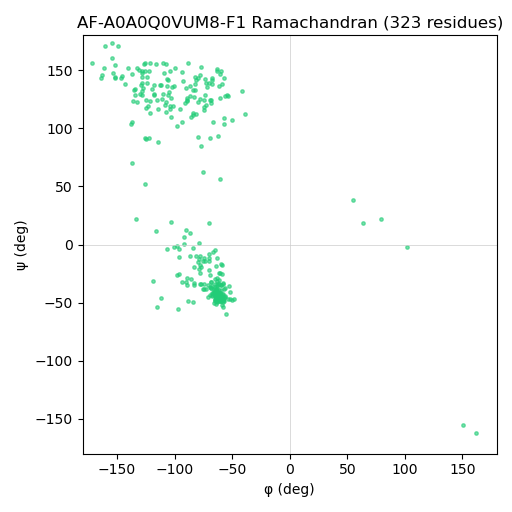03 -13.449 12.823 1.00 89.75 293 HIS A C 1
ATOM 2374 O O . HIS A 1 293 ? 5.645 -12.546 13.464 1.00 89.75 293 HIS A O 1
ATOM 2380 N N . TYR A 1 294 ? 3.796 -13.720 12.950 1.00 91.44 294 TYR A N 1
ATOM 2381 C CA . TYR A 1 294 ? 2.879 -12.829 13.686 1.00 91.44 294 TYR A CA 1
ATOM 2382 C C . TYR A 1 294 ? 3.277 -12.654 15.152 1.00 91.44 294 TYR A C 1
ATOM 2384 O O . TYR A 1 294 ? 3.363 -11.534 15.622 1.00 91.44 294 TYR A O 1
ATOM 2392 N N . HIS A 1 295 ? 3.735 -13.714 15.827 1.00 92.38 295 HIS A N 1
ATOM 2393 C CA . HIS A 1 295 ? 4.220 -13.593 17.208 1.00 92.38 295 HIS A CA 1
ATOM 2394 C C . HIS A 1 295 ? 5.395 -12.606 17.382 1.00 92.38 295 HIS A C 1
ATOM 2396 O O . HIS A 1 295 ? 5.620 -12.066 18.469 1.00 92.38 295 HIS A O 1
ATOM 2402 N N . LYS A 1 296 ? 6.183 -12.359 16.327 1.00 91.44 296 LYS A N 1
ATOM 2403 C CA . LYS A 1 296 ? 7.204 -11.309 16.357 1.00 91.44 296 LYS A CA 1
ATOM 2404 C C . LYS A 1 296 ? 6.574 -9.919 16.239 1.00 91.44 296 LYS A C 1
ATOM 2406 O O . LYS A 1 296 ? 7.063 -9.019 16.919 1.00 91.44 296 LYS A O 1
ATOM 2411 N N . ILE A 1 297 ? 5.529 -9.764 15.424 1.00 93.44 297 ILE A N 1
ATOM 2412 C CA . ILE A 1 297 ? 4.734 -8.532 15.322 1.00 93.44 297 ILE A CA 1
ATOM 2413 C C . ILE A 1 297 ? 4.075 -8.222 16.671 1.00 93.44 297 ILE A C 1
ATOM 2415 O O . ILE A 1 297 ? 4.299 -7.126 17.175 1.00 93.44 297 ILE A O 1
ATOM 2419 N N . ASP A 1 298 ? 3.430 -9.194 17.326 1.00 94.44 298 ASP A N 1
ATOM 2420 C CA . ASP A 1 298 ? 2.834 -9.025 18.664 1.00 94.44 298 ASP A CA 1
ATOM 2421 C C . ASP A 1 298 ? 3.840 -8.412 19.654 1.00 94.44 298 ASP A C 1
ATOM 2423 O O . ASP A 1 298 ? 3.572 -7.422 20.333 1.00 94.44 298 ASP A O 1
ATOM 2427 N N . LYS A 1 299 ? 5.065 -8.959 19.685 1.00 94.75 299 LYS A N 1
ATOM 2428 C CA . LYS A 1 299 ? 6.143 -8.461 20.552 1.00 94.75 299 LYS A CA 1
ATOM 2429 C C . LYS A 1 299 ? 6.579 -7.043 20.207 1.00 94.75 299 LYS A C 1
ATOM 2431 O O . LYS A 1 299 ? 6.897 -6.287 21.118 1.00 94.75 299 LYS A O 1
ATOM 2436 N N . ILE A 1 300 ? 6.645 -6.692 18.923 1.00 93.00 300 ILE A N 1
ATOM 2437 C CA . ILE A 1 300 ? 6.978 -5.327 18.486 1.00 93.00 300 ILE A CA 1
ATOM 2438 C C . ILE A 1 300 ? 5.892 -4.365 18.970 1.00 93.00 300 ILE A C 1
ATOM 2440 O O . ILE A 1 300 ? 6.207 -3.319 19.538 1.00 93.00 300 ILE A O 1
ATOM 2444 N N . ILE A 1 301 ? 4.622 -4.746 18.814 1.00 95.69 301 ILE A N 1
ATOM 2445 C CA . ILE A 1 301 ? 3.486 -3.953 19.281 1.00 95.69 301 ILE A CA 1
ATOM 2446 C C . ILE A 1 301 ? 3.610 -3.714 20.789 1.00 95.69 301 ILE A C 1
ATOM 2448 O O . ILE A 1 301 ? 3.632 -2.566 21.224 1.00 95.69 301 ILE A O 1
ATOM 2452 N N . GLU A 1 302 ? 3.772 -4.768 21.587 1.00 95.06 302 GLU A N 1
ATOM 2453 C CA . GLU A 1 302 ? 3.845 -4.668 23.049 1.00 95.06 302 GLU A CA 1
ATOM 2454 C C . GLU A 1 302 ? 5.072 -3.899 23.560 1.00 95.06 302 GLU A C 1
ATOM 2456 O O . GLU A 1 302 ? 4.965 -3.115 24.503 1.00 95.06 302 GLU A O 1
ATOM 2461 N N . GLN A 1 303 ? 6.248 -4.139 22.973 1.00 93.38 303 GLN A N 1
ATOM 2462 C CA . GLN A 1 303 ? 7.526 -3.686 23.534 1.00 93.38 303 GLN A CA 1
ATOM 2463 C C . GLN A 1 303 ? 8.015 -2.363 22.947 1.00 93.38 303 GLN A C 1
ATOM 2465 O O . GLN A 1 303 ? 8.784 -1.657 23.600 1.00 93.38 303 GLN A O 1
ATOM 2470 N N . GLU A 1 304 ? 7.600 -2.023 21.728 1.00 92.50 304 GL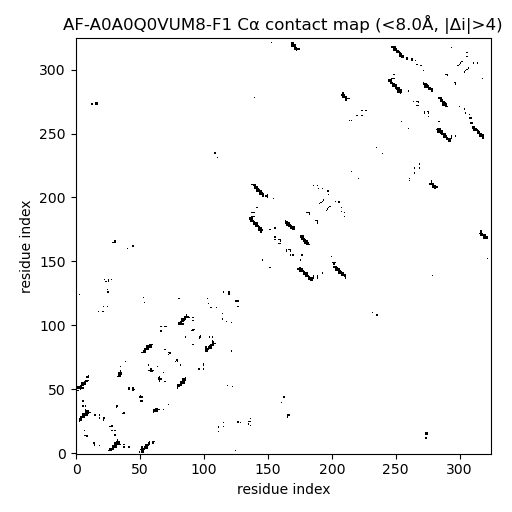U A N 1
ATOM 2471 C CA . GLU A 1 304 ? 8.124 -0.863 21.002 1.00 92.50 304 GLU A CA 1
ATOM 2472 C C . GLU A 1 304 ? 7.039 0.170 20.676 1.00 92.50 304 GLU A C 1
ATOM 2474 O O . GLU A 1 304 ? 7.334 1.363 20.647 1.00 92.50 304 GLU A O 1
ATOM 2479 N N . ILE A 1 305 ? 5.788 -0.255 20.459 1.00 93.44 305 ILE A N 1
ATOM 2480 C CA . ILE A 1 305 ? 4.699 0.654 20.071 1.00 93.44 305 ILE A CA 1
ATOM 2481 C C . ILE A 1 305 ? 3.877 1.075 21.288 1.00 93.44 305 ILE A C 1
ATOM 2483 O O . ILE A 1 305 ? 3.767 2.267 21.566 1.00 93.44 305 ILE A O 1
ATOM 2487 N N . LEU A 1 306 ? 3.342 0.122 22.054 1.00 94.44 306 LEU A N 1
ATOM 2488 C CA . LEU A 1 306 ? 2.477 0.388 23.213 1.00 94.44 306 LEU A CA 1
ATOM 2489 C C . LEU A 1 306 ? 3.207 1.011 24.407 1.00 94.44 306 LEU A C 1
ATOM 2491 O O . LEU A 1 306 ? 2.570 1.440 25.366 1.00 94.44 306 LEU A O 1
ATOM 2495 N N . THR A 1 307 ? 4.534 1.098 24.350 1.00 92.44 307 THR A N 1
ATOM 2496 C CA . THR A 1 307 ? 5.340 1.825 25.335 1.00 92.44 307 THR A CA 1
ATOM 2497 C C . THR A 1 307 ? 5.231 3.344 25.185 1.00 92.44 307 THR A C 1
ATOM 2499 O O . THR A 1 307 ? 5.600 4.066 26.113 1.00 92.44 307 THR A O 1
ATOM 2502 N N . ASN A 1 308 ? 4.695 3.843 24.063 1.00 89.69 308 ASN A N 1
ATOM 2503 C CA . ASN A 1 308 ? 4.456 5.268 23.860 1.00 89.69 308 ASN A CA 1
ATOM 2504 C C . ASN A 1 308 ? 3.258 5.740 24.715 1.00 89.69 308 ASN A C 1
ATOM 2506 O O . ASN A 1 308 ? 2.141 5.239 24.541 1.00 89.69 308 ASN A O 1
ATOM 2510 N N . PRO A 1 309 ? 3.451 6.708 25.633 1.00 89.12 309 PRO A N 1
ATOM 2511 C CA . PRO A 1 309 ? 2.370 7.209 26.475 1.00 89.12 309 PRO A CA 1
ATOM 2512 C C . PRO A 1 309 ? 1.338 7.966 25.633 1.00 89.12 309 PRO A C 1
ATOM 2514 O O . PRO A 1 309 ? 1.710 8.755 24.771 1.00 89.12 309 PRO A O 1
ATOM 2517 N N . GLY A 1 310 ? 0.049 7.760 25.914 1.00 92.31 310 GLY A N 1
ATOM 2518 C CA . GLY A 1 310 ? -1.062 8.399 25.196 1.00 92.31 310 GLY A CA 1
ATOM 2519 C C . GLY A 1 310 ? -1.764 7.504 24.172 1.00 92.31 310 GLY A C 1
ATOM 2520 O O . GLY A 1 310 ? -2.756 7.923 23.579 1.00 92.31 310 GLY A O 1
ATOM 2521 N N . ILE A 1 311 ? -1.309 6.261 23.966 1.00 95.75 311 ILE A N 1
ATOM 2522 C CA . ILE A 1 311 ? -2.067 5.266 23.193 1.00 95.75 311 ILE A CA 1
ATOM 2523 C C . ILE A 1 311 ? -3.241 4.760 24.041 1.00 95.75 311 ILE A C 1
ATOM 2525 O O . ILE A 1 311 ? -3.059 4.119 25.072 1.00 95.75 311 ILE A O 1
ATOM 2529 N N . LEU A 1 312 ? -4.461 5.033 23.579 1.00 95.31 312 LEU A N 1
ATOM 2530 C CA . LEU A 1 312 ? -5.717 4.669 24.239 1.00 95.31 312 LEU A CA 1
ATOM 2531 C C . LEU A 1 312 ? -6.228 3.289 23.817 1.00 95.31 312 LEU A C 1
ATOM 2533 O O . LEU A 1 312 ? -6.869 2.590 24.600 1.00 95.31 312 LEU A O 1
ATOM 2537 N N . LYS A 1 313 ? -6.008 2.917 22.553 1.00 95.88 313 LYS A N 1
ATOM 2538 C CA . LYS A 1 313 ? -6.421 1.626 21.992 1.00 95.88 313 LYS A CA 1
ATOM 2539 C C . LYS A 1 313 ? -5.476 1.233 20.868 1.00 95.88 313 LYS A C 1
ATOM 2541 O O . LYS A 1 313 ? -5.076 2.088 20.084 1.00 95.88 313 LYS A O 1
ATOM 2546 N N . ALA A 1 314 ? -5.205 -0.059 20.757 1.00 96.50 314 ALA A N 1
ATOM 2547 C CA . ALA A 1 314 ? -4.511 -0.654 19.630 1.00 96.50 314 ALA A CA 1
ATOM 2548 C C . ALA A 1 314 ? -5.247 -1.922 19.197 1.00 96.50 314 ALA A C 1
ATOM 2550 O O . ALA A 1 314 ? -5.649 -2.712 20.051 1.00 96.50 314 ALA A O 1
ATOM 2551 N N . VAL A 1 315 ? -5.463 -2.086 17.894 1.00 96.50 315 VAL A N 1
ATOM 2552 C CA . VAL A 1 315 ? -6.074 -3.289 17.317 1.00 96.50 315 VAL A CA 1
ATOM 2553 C C . VAL A 1 315 ? -5.237 -3.738 16.132 1.00 96.50 315 VAL A C 1
ATOM 2555 O O . VAL A 1 315 ? -5.004 -2.956 15.211 1.00 96.50 315 VAL A O 1
ATOM 2558 N N . GLU A 1 316 ? -4.765 -4.977 16.183 1.00 96.94 316 GLU A N 1
ATOM 2559 C CA . GLU A 1 316 ? -4.002 -5.597 15.107 1.00 96.94 316 GLU A CA 1
ATOM 2560 C C . GLU A 1 316 ? -4.930 -6.363 14.158 1.00 96.94 316 GLU A C 1
ATOM 2562 O O . GLU A 1 316 ? -5.851 -7.049 14.601 1.00 96.94 316 GLU A O 1
ATOM 2567 N N . PHE A 1 317 ? -4.644 -6.277 12.862 1.00 96.62 317 PHE A N 1
ATOM 2568 C CA . PHE A 1 317 ? -5.274 -7.055 11.804 1.00 96.62 317 PHE A CA 1
ATOM 2569 C C . PHE A 1 317 ? -4.191 -7.776 10.984 1.00 96.62 317 PHE A C 1
ATOM 2571 O O . PHE A 1 317 ? -3.648 -7.195 10.034 1.00 96.62 317 PHE A O 1
ATOM 2578 N N . PRO A 1 318 ? -3.840 -9.022 11.349 1.00 95.94 318 PRO A N 1
ATOM 2579 C CA . PRO A 1 318 ? -2.971 -9.888 10.555 1.00 95.94 318 PRO A CA 1
ATOM 2580 C C . PRO A 1 318 ? -3.461 -10.046 9.112 1.00 95.94 318 PRO A C 1
ATOM 2582 O O . PRO A 1 318 ? -4.618 -10.403 8.894 1.00 95.94 318 PRO A O 1
ATOM 2585 N N . ILE A 1 319 ? -2.595 -9.811 8.124 1.00 92.94 319 ILE A N 1
ATOM 2586 C CA . ILE A 1 319 ? -2.942 -9.899 6.695 1.00 92.94 319 ILE A CA 1
ATOM 2587 C C . ILE A 1 319 ? -2.833 -11.338 6.205 1.00 92.94 319 ILE A C 1
ATOM 2589 O O . ILE A 1 319 ? -1.816 -11.988 6.425 1.00 92.94 319 ILE A O 1
ATOM 2593 N N . ILE A 1 320 ? -3.850 -11.809 5.489 1.00 89.88 320 ILE A N 1
ATOM 2594 C CA . ILE A 1 320 ? -3.932 -13.133 4.874 1.00 89.88 320 ILE A CA 1
ATOM 2595 C C . ILE A 1 320 ? -3.712 -12.987 3.365 1.00 89.88 320 ILE A C 1
ATOM 2597 O O . ILE A 1 320 ? -4.356 -12.168 2.708 1.00 89.88 320 ILE A O 1
ATOM 2601 N N . ASN A 1 321 ? -2.838 -13.813 2.789 1.00 76.00 321 ASN A N 1
ATOM 2602 C CA . ASN A 1 321 ? -2.629 -13.830 1.345 1.00 76.00 321 ASN A CA 1
ATOM 2603 C C . ASN A 1 321 ? -3.741 -14.629 0.643 1.00 76.00 321 ASN A C 1
ATOM 2605 O O . ASN A 1 321 ? -3.650 -15.846 0.506 1.00 76.00 321 ASN A O 1
ATOM 2609 N N . MET A 1 322 ? -4.805 -13.945 0.211 1.00 77.56 322 MET A N 1
ATOM 2610 C CA . MET A 1 322 ? -5.928 -14.577 -0.498 1.00 77.56 322 MET A CA 1
ATOM 2611 C C . MET A 1 322 ? -5.646 -14.892 -1.973 1.00 77.56 322 MET A C 1
ATOM 2613 O O . MET A 1 322 ? -6.362 -15.699 -2.555 1.00 77.56 322 MET A O 1
ATOM 2617 N N . MET A 1 323 ? -4.630 -14.288 -2.596 1.00 61.69 323 MET A N 1
ATOM 2618 C CA . MET A 1 323 ? -4.315 -14.530 -4.015 1.00 61.69 323 MET A CA 1
ATOM 2619 C C . MET A 1 323 ? -3.560 -15.849 -4.245 1.00 61.69 323 MET A C 1
ATOM 2621 O O . MET A 1 323 ? -3.444 -16.296 -5.386 1.00 61.69 323 MET A O 1
ATOM 2625 N N . GLU A 1 324 ? -3.066 -16.474 -3.174 1.00 53.31 324 GLU A N 1
ATOM 2626 C CA . GLU A 1 324 ? -2.385 -17.776 -3.186 1.00 53.31 324 GLU A CA 1
ATOM 2627 C C . GLU A 1 324 ? -3.282 -18.953 -2.747 1.00 53.31 324 GLU A C 1
ATOM 2629 O O . GLU A 1 324 ? -2.818 -20.096 -2.751 1.00 53.31 324 GLU A O 1
ATOM 2634 N N . MET A 1 325 ? -4.542 -18.690 -2.368 1.00 44.97 325 MET A N 1
ATOM 2635 C CA . MET A 1 325 ? -5.535 -19.693 -1.937 1.00 44.97 325 MET A CA 1
ATOM 2636 C C . MET A 1 325 ? -6.384 -20.213 -3.099 1.00 44.97 325 MET A C 1
ATOM 2638 O O . MET A 1 325 ? -6.680 -21.430 -3.091 1.00 44.97 325 MET A O 1
#

Secondary structure (DSSP, 8-state):
---EEEEE-S-HHHHHHHHHHHHHTT-EEEEESSHHHHHHHHHHHHHTT---SEEEEES--SSS-HHHHHHHHHHH-TTS-EEEEES-HHHHTSHHHHTS--SEEEESS--HHHHHHHHHHHSS----SS-----SSEEEEEEEEE-TTS-HHHHHHHHHT-TTEEEEEEESSS-SEEEEEEESSHHHHHHHHHHTGGG-TTEEEEEEEEEEPPP--HHHHHHHHHHHHHHHHHHHHS-----TT-EEEEEEEEE-GGGHHHHHHHHHT-TTEEEEEEESSS-SEEEEEEESSHHHHHHHIIIIITTSTTEEEEEEEEEE-GGG-

Mean predicted aligned error: 8.62 Å

Sequence (325 aa):
MNNRVLLIDDEQSFRRTCSVGLMQNGFETVPCENGISALKKLELFMQNNLPPVCAVVDIKLPDIDGVRLVKIIKFKYPDLPIILISAYADYLQSDEVKELEVNAILEKPFNIDELTEKFKNITEIPASPDEKTEKSVHSAYIMLKLQHTADVYDIYQKLYYHKNVLYCDATNGDYDIILLVQDKSADQCVKFFNNEIQTIPELEHAEICPVHNLILEESTISILNLADKAFTEDEYLSPKKFDKNKVSSYLFLKVEPEKIEDIYPSLKLNKHVIYCDYTSGYYNFVIYLEGTHYHKIDKIIEQEILTNPGILKAVEFPIINMMEM